Protein AF-A0A9N9Z4P2-F1 (afdb_monomer_lite)

Foldseek 3Di:
DDDDPPDDDVVQLDQQDDPDDDDPLLVLVSCLQNPPVNHLVNSLVSLLVQLLVQLVVQVVCVVPDPPPPRDDSNVVSVVVNLVSLLVCLLRPQLVSCPSSLVSLVVQQVDWHARPPPGDTDDDDPGTPSHLPLVSLVVLVVVLVVVVVPPDDDSSNLSSLLSLLQNVQVCRNNCVVRVPVVPCLLLVLVPPPDDDFLNSLLSVLSNLQNNVQVLVVCQVDPNPSRHPCSLVSNLVVLVVLLVDPDPRCPDPVNVVSSVSSNVSNVVNVVVD

pLDDT: mean 84.62, std 14.24, range [26.59, 98.44]

Secondary structure (DSSP, 8-state):
--------SSGGGPPP---S---HHHHHHHHHHH-TTS-HHHHHHHHHHHHHHHHHHHHHHHHH-TT-----HHHHHHHHHHHHHHHHHHHS-GGG-HHHHHHHHHHHT---B-TTTSSB-EETTEETTTT-HHHHHHHHHHHHHHHTTSS--HHHHHHHHHHHHHHHTT-HHHHTT--TTSHHHHGGGSTT----HHHHHHHHHHHHHSHHHHHHHHHSS-TTS-HHHHHHHHHHHHHHHHS--GGG-SHHHHHHHHHHHHHHHHHHHH-

Organism: NCBI:txid160281

Structure (mmCIF, N/CA/C/O backbone):
data_AF-A0A9N9Z4P2-F1
#
_entry.id   AF-A0A9N9Z4P2-F1
#
loop_
_atom_site.group_PDB
_atom_site.id
_atom_site.type_symbol
_atom_site.label_atom_id
_atom_site.label_alt_id
_atom_site.label_comp_id
_atom_site.label_asym_id
_atom_site.label_entity_id
_atom_site.label_seq_id
_atom_site.pdbx_PDB_ins_code
_atom_site.Cartn_x
_atom_site.Cartn_y
_atom_site.Cartn_z
_atom_site.occupancy
_atom_site.B_iso_or_equiv
_atom_site.auth_seq_id
_atom_site.auth_comp_id
_atom_site.auth_asym_id
_atom_site.auth_atom_id
_atom_site.pdbx_PDB_model_num
ATOM 1 N N . MET A 1 1 ? -37.096 -0.289 11.944 1.00 34.78 1 MET A N 1
ATOM 2 C CA . MET A 1 1 ? -37.085 0.821 10.968 1.00 34.78 1 MET A CA 1
ATOM 3 C C . MET A 1 1 ? -35.675 0.919 10.416 1.00 34.78 1 MET A C 1
ATOM 5 O O . MET A 1 1 ? -34.797 1.379 11.126 1.00 34.78 1 MET A O 1
ATOM 9 N N . ALA A 1 2 ? -35.444 0.377 9.220 1.00 31.28 2 ALA A N 1
ATOM 10 C CA . ALA A 1 2 ? -34.147 0.418 8.554 1.00 31.28 2 ALA A CA 1
ATOM 11 C C . ALA A 1 2 ? -34.077 1.694 7.705 1.00 31.28 2 ALA A C 1
ATOM 13 O O . ALA A 1 2 ? -34.733 1.779 6.668 1.00 31.28 2 ALA A O 1
ATOM 14 N N . HIS A 1 3 ? -33.331 2.697 8.166 1.00 26.59 3 HIS A N 1
ATOM 15 C CA . HIS A 1 3 ? -32.945 3.829 7.330 1.00 26.59 3 HIS A CA 1
ATOM 16 C C . HIS A 1 3 ? -31.793 3.374 6.432 1.00 26.59 3 HIS A C 1
ATOM 18 O O . HIS A 1 3 ? -30.647 3.288 6.861 1.00 26.59 3 HIS A O 1
ATOM 24 N N . ILE A 1 4 ? -32.116 3.027 5.188 1.00 33.19 4 ILE A N 1
ATOM 25 C CA . ILE A 1 4 ? -31.121 2.825 4.135 1.00 33.19 4 ILE A CA 1
ATOM 26 C C . ILE A 1 4 ? -30.597 4.216 3.767 1.00 33.19 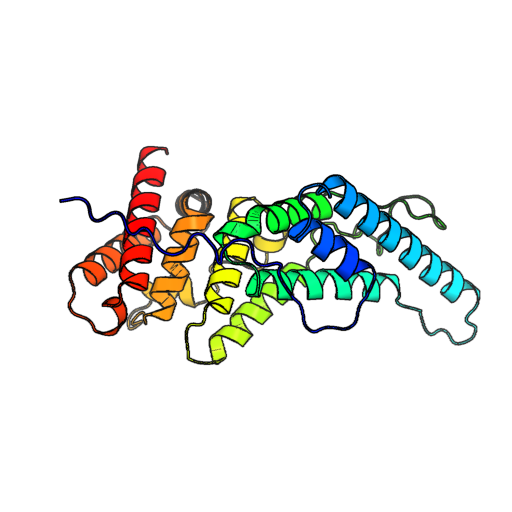4 ILE A C 1
ATOM 28 O O . ILE A 1 4 ? -31.328 5.025 3.196 1.00 33.19 4 ILE A O 1
ATOM 32 N N . ILE A 1 5 ? -29.346 4.502 4.131 1.00 37.44 5 ILE A N 1
ATOM 33 C CA . ILE A 1 5 ? -28.622 5.710 3.723 1.00 37.44 5 ILE A CA 1
ATOM 34 C C . ILE A 1 5 ? -28.289 5.561 2.232 1.00 37.44 5 ILE A C 1
ATOM 36 O O . ILE A 1 5 ? -27.231 5.074 1.840 1.00 37.44 5 ILE A O 1
ATOM 40 N N . ALA A 1 6 ? -29.248 5.923 1.383 1.00 43.03 6 ALA A N 1
ATOM 41 C CA . ALA A 1 6 ? -29.073 6.053 -0.055 1.00 43.03 6 ALA A CA 1
ATOM 42 C C . ALA A 1 6 ? -28.532 7.457 -0.355 1.00 43.03 6 ALA A C 1
ATOM 44 O O . ALA A 1 6 ? -29.294 8.393 -0.574 1.00 43.03 6 ALA A O 1
ATOM 45 N N . GLY A 1 7 ? -27.211 7.623 -0.318 1.00 39.91 7 GLY A N 1
ATOM 46 C CA . GLY A 1 7 ? -26.593 8.898 -0.674 1.00 39.91 7 GLY A CA 1
ATOM 47 C C . GLY A 1 7 ? -25.087 8.899 -0.474 1.00 39.91 7 GLY A C 1
ATOM 48 O O . GLY A 1 7 ? -24.640 9.367 0.561 1.00 39.91 7 GLY A O 1
ATOM 49 N N . ARG A 1 8 ? -24.340 8.319 -1.431 1.00 46.28 8 ARG A N 1
ATOM 50 C CA . ARG A 1 8 ? -22.893 8.534 -1.725 1.00 46.28 8 ARG A CA 1
ATOM 51 C C . ARG A 1 8 ? -22.368 7.533 -2.782 1.00 46.28 8 ARG A C 1
ATOM 53 O O . ARG A 1 8 ? -21.259 7.014 -2.670 1.00 46.28 8 ARG A O 1
ATOM 60 N N . SER A 1 9 ? -23.187 7.180 -3.781 1.00 50.56 9 SER A N 1
ATOM 61 C CA . SER A 1 9 ? -22.760 6.232 -4.829 1.00 50.56 9 SER A CA 1
ATOM 62 C C . SER A 1 9 ? -22.087 6.917 -6.021 1.00 50.56 9 SER A C 1
ATOM 64 O O . SER A 1 9 ? -21.232 6.300 -6.636 1.00 50.56 9 SER A O 1
ATOM 66 N N . GLU A 1 10 ? -22.435 8.167 -6.346 1.00 50.94 10 GLU A N 1
ATOM 67 C CA . GLU A 1 10 ? -21.985 8.798 -7.602 1.00 50.94 10 GLU A CA 1
ATOM 68 C C . GLU A 1 10 ? -20.583 9.431 -7.527 1.00 50.94 10 GLU A C 1
ATOM 70 O O . GLU A 1 10 ? -19.913 9.541 -8.546 1.00 50.94 10 GLU A O 1
ATOM 75 N N . GLU A 1 11 ? -20.073 9.774 -6.338 1.00 55.81 11 GLU A N 1
ATOM 76 C CA . GLU A 1 11 ? -18.710 10.325 -6.199 1.00 55.81 11 GLU A CA 1
ATOM 77 C C . GLU A 1 11 ? -17.600 9.260 -6.233 1.00 55.81 11 GLU A C 1
ATOM 79 O O . GLU A 1 11 ? -16.428 9.602 -6.414 1.00 55.81 11 GLU A O 1
ATOM 84 N N . ARG A 1 12 ? -17.935 7.967 -6.099 1.00 59.47 12 ARG A N 1
ATOM 85 C CA . ARG A 1 12 ? -16.928 6.894 -5.986 1.00 59.47 12 ARG A CA 1
ATOM 86 C C . ARG A 1 12 ? -16.163 6.615 -7.275 1.00 59.47 12 ARG A C 1
ATOM 88 O O . ARG A 1 12 ? -15.044 6.114 -7.189 1.00 59.47 12 ARG A O 1
ATOM 95 N N . ASP A 1 13 ? -16.713 6.991 -8.425 1.00 69.44 13 ASP A N 1
ATOM 96 C CA . ASP A 1 13 ? -16.142 6.661 -9.736 1.00 69.44 13 ASP A CA 1
ATOM 97 C C . ASP A 1 13 ? -15.335 7.808 -10.356 1.00 69.44 13 ASP A C 1
ATOM 99 O O . ASP A 1 13 ? -14.869 7.707 -11.491 1.00 69.44 13 ASP A O 1
ATOM 103 N N . SER A 1 14 ? -15.120 8.900 -9.614 1.00 76.75 14 SER A N 1
ATOM 104 C CA . SER A 1 14 ? -14.276 9.989 -10.104 1.00 76.75 14 SER A CA 1
ATOM 105 C C . SER A 1 14 ? -12.846 9.486 -10.364 1.00 76.75 14 SER A C 1
ATOM 107 O O . SER A 1 14 ? -12.283 8.757 -9.527 1.00 76.75 14 SER A O 1
ATOM 109 N N . PRO A 1 15 ? -12.243 9.855 -11.514 1.00 80.12 15 PRO A N 1
ATOM 110 C CA . PRO A 1 15 ? -10.870 9.492 -11.821 1.00 80.12 15 PRO A CA 1
ATOM 111 C C . PRO A 1 15 ? -9.937 10.145 -10.807 1.00 80.12 15 PRO A C 1
ATOM 113 O O . PRO A 1 15 ? -10.101 11.311 -10.446 1.00 80.12 15 PRO A O 1
ATOM 116 N N . ILE A 1 16 ? -8.936 9.393 -10.364 1.00 80.75 16 ILE A N 1
ATOM 117 C CA . ILE A 1 16 ? -7.913 9.933 -9.472 1.00 80.75 16 ILE A CA 1
ATOM 118 C C . ILE A 1 16 ? -7.040 10.876 -10.300 1.00 80.75 16 ILE A C 1
ATOM 120 O O . ILE A 1 16 ? -6.613 10.524 -11.404 1.00 80.75 16 ILE A O 1
ATOM 124 N N . VAL A 1 17 ? -6.794 12.076 -9.778 1.00 78.06 17 VAL A N 1
ATOM 125 C CA . VAL A 1 17 ? -5.954 13.108 -10.397 1.00 78.06 17 VAL A CA 1
ATOM 126 C C . VAL A 1 17 ? -4.729 13.331 -9.515 1.00 78.06 17 VAL A C 1
ATOM 128 O O . VAL A 1 17 ? -4.799 13.220 -8.297 1.00 78.06 17 VAL A O 1
ATOM 131 N N . MET A 1 18 ? -3.589 13.604 -10.143 1.00 79.69 18 MET A N 1
ATOM 132 C CA . MET A 1 18 ? -2.316 13.883 -9.477 1.00 79.69 18 MET A CA 1
ATOM 133 C C . MET A 1 18 ? -1.700 15.103 -10.159 1.00 79.69 18 MET A C 1
ATOM 135 O O . MET A 1 18 ? -1.548 15.071 -11.380 1.00 79.69 18 MET A O 1
ATOM 139 N N . ASP A 1 19 ? -1.337 16.146 -9.418 1.00 77.00 19 ASP A N 1
ATOM 140 C CA . ASP A 1 19 ? -1.023 17.487 -9.962 1.00 77.00 19 ASP A CA 1
ATOM 141 C C . ASP A 1 19 ? 0.368 17.634 -10.616 1.00 77.00 19 ASP A C 1
ATOM 143 O O . ASP A 1 19 ? 0.835 18.732 -10.906 1.00 77.00 19 ASP A O 1
ATOM 147 N N . GLU A 1 20 ? 1.047 16.523 -10.880 1.00 72.56 20 GLU A N 1
ATOM 148 C CA . GLU A 1 20 ? 2.488 16.495 -11.146 1.00 72.56 20 GLU A CA 1
ATOM 149 C C . GLU A 1 20 ? 2.830 16.244 -12.624 1.00 72.56 20 GLU A C 1
ATOM 151 O O . GLU A 1 20 ? 2.007 15.692 -13.373 1.00 72.56 20 GLU A O 1
ATOM 156 N N . PRO A 1 21 ? 4.024 16.675 -13.088 1.00 75.06 21 PRO A N 1
ATOM 157 C CA . PRO A 1 21 ? 4.362 16.667 -14.500 1.00 75.06 21 PRO A CA 1
ATOM 158 C C . PRO A 1 21 ? 4.335 15.246 -15.061 1.00 75.06 21 PRO A C 1
ATOM 160 O O . PRO A 1 21 ? 4.782 14.282 -14.438 1.00 75.06 21 PRO A O 1
ATOM 163 N N . ALA A 1 22 ? 3.793 15.121 -16.271 1.00 84.88 22 ALA A N 1
ATOM 164 C CA . ALA A 1 22 ? 3.620 13.833 -16.919 1.00 84.88 22 ALA A CA 1
ATOM 165 C C . ALA A 1 22 ? 4.973 13.128 -17.123 1.00 84.88 22 ALA A C 1
ATOM 167 O O . ALA A 1 22 ? 5.876 13.646 -17.781 1.00 84.88 22 ALA A O 1
ATOM 168 N N . CYS A 1 23 ? 5.085 11.915 -16.589 1.00 94.12 23 CYS A N 1
ATOM 169 C CA . CYS A 1 23 ? 6.144 10.961 -16.895 1.00 94.12 23 CYS A CA 1
ATOM 170 C C . CYS A 1 23 ? 5.517 9.630 -17.329 1.00 94.12 23 CYS A C 1
ATOM 172 O O . CYS A 1 23 ? 4.327 9.388 -17.100 1.00 94.12 23 CYS A O 1
ATOM 174 N N . LEU A 1 24 ? 6.306 8.776 -17.983 1.00 96.62 24 LEU A N 1
ATOM 175 C CA . LEU A 1 24 ? 5.807 7.502 -18.504 1.00 96.62 24 LEU A CA 1
ATOM 176 C C . LEU A 1 24 ? 5.315 6.610 -17.363 1.00 96.62 24 LEU A C 1
ATOM 178 O O . LEU A 1 24 ? 4.212 6.086 -17.442 1.00 96.62 24 LEU A O 1
ATOM 182 N N . GLU A 1 25 ? 6.061 6.543 -16.261 1.00 96.88 25 GLU A N 1
ATOM 183 C CA . GLU A 1 25 ? 5.711 5.765 -15.071 1.00 96.88 25 GLU A CA 1
ATOM 184 C C . GLU A 1 25 ? 4.345 6.174 -14.508 1.00 96.88 25 GLU A C 1
ATOM 186 O O . GLU A 1 25 ? 3.509 5.322 -14.205 1.00 96.88 25 GLU A O 1
ATOM 191 N N . ARG A 1 26 ? 4.084 7.487 -14.432 1.00 95.56 26 ARG A N 1
ATOM 192 C CA . ARG A 1 26 ? 2.791 8.024 -13.991 1.00 95.56 26 ARG A CA 1
ATOM 193 C C . ARG A 1 26 ? 1.689 7.602 -14.946 1.00 95.56 26 ARG A C 1
ATOM 195 O O . ARG A 1 26 ? 0.648 7.159 -14.486 1.00 95.56 26 ARG A O 1
ATOM 202 N N . ASN A 1 27 ? 1.903 7.702 -16.255 1.00 96.50 27 ASN A N 1
ATOM 203 C CA . ASN A 1 27 ? 0.885 7.316 -17.231 1.00 96.50 27 ASN A CA 1
ATOM 204 C C . ASN A 1 27 ? 0.518 5.830 -17.110 1.00 96.50 27 ASN A C 1
ATOM 206 O O . ASN A 1 27 ? -0.667 5.508 -17.136 1.00 96.50 27 ASN A O 1
ATOM 210 N N . VAL A 1 28 ? 1.503 4.945 -16.920 1.00 97.69 28 VAL A N 1
ATOM 211 C CA . VAL A 1 28 ? 1.262 3.506 -16.717 1.00 97.69 28 VAL A CA 1
ATOM 212 C C . VAL A 1 28 ? 0.433 3.263 -15.456 1.00 97.69 28 VAL A C 1
ATOM 214 O O . VAL A 1 28 ? -0.620 2.628 -15.515 1.00 97.69 28 VAL A O 1
ATOM 217 N N . ILE A 1 29 ? 0.870 3.804 -14.317 1.00 96.69 29 ILE A N 1
ATOM 218 C CA . ILE A 1 29 ? 0.216 3.551 -13.027 1.00 96.69 29 ILE A CA 1
ATOM 219 C C . ILE A 1 29 ? -1.173 4.209 -12.982 1.00 96.69 29 ILE A C 1
ATOM 221 O O . ILE A 1 29 ? -2.128 3.600 -12.511 1.00 96.69 29 ILE A O 1
ATOM 225 N N . MET A 1 30 ? -1.339 5.410 -13.538 1.00 96.00 30 MET A N 1
ATOM 226 C CA . MET A 1 30 ? -2.645 6.075 -13.599 1.00 96.00 30 MET A CA 1
ATOM 227 C C . MET A 1 30 ? -3.627 5.347 -14.518 1.00 96.00 30 MET A C 1
ATOM 229 O O . MET A 1 30 ? -4.802 5.245 -14.166 1.00 96.00 30 MET A O 1
ATOM 233 N N . ARG A 1 31 ? -3.173 4.798 -15.655 1.00 96.38 31 ARG A N 1
ATOM 234 C CA . ARG A 1 31 ? -4.003 3.911 -16.491 1.00 96.38 31 ARG A CA 1
ATOM 235 C C . ARG A 1 31 ? -4.427 2.679 -15.702 1.00 96.38 31 ARG A C 1
ATOM 237 O O . ARG A 1 31 ? -5.601 2.350 -15.694 1.00 96.38 31 ARG A O 1
ATOM 244 N N . MET A 1 32 ? -3.513 2.056 -14.961 1.00 97.00 32 MET A N 1
ATOM 245 C CA . MET A 1 32 ? -3.835 0.896 -14.122 1.00 97.00 32 MET A CA 1
ATOM 246 C C . MET A 1 32 ? -4.892 1.205 -13.062 1.00 97.00 32 MET A C 1
ATOM 248 O O . MET A 1 32 ? -5.695 0.333 -12.739 1.00 97.00 32 MET A O 1
ATOM 252 N N . ILE A 1 33 ? -4.913 2.414 -12.512 1.00 94.69 33 ILE A N 1
ATOM 253 C CA . ILE A 1 33 ? -5.895 2.794 -11.495 1.00 94.69 33 ILE A CA 1
ATOM 254 C C . ILE A 1 33 ? -7.241 3.198 -12.109 1.00 94.69 33 ILE A C 1
ATOM 256 O O . ILE A 1 33 ? -8.280 2.798 -11.589 1.00 94.69 33 ILE A O 1
ATOM 260 N N . ASN A 1 34 ? -7.233 3.963 -13.202 1.00 94.06 34 ASN A N 1
ATOM 261 C CA . ASN A 1 34 ? -8.439 4.595 -13.746 1.00 94.06 34 ASN A CA 1
ATOM 262 C C . ASN A 1 34 ? -9.093 3.825 -14.909 1.00 94.06 34 ASN A C 1
ATOM 264 O O . ASN A 1 34 ? -10.260 4.063 -15.205 1.00 94.06 34 ASN A O 1
ATOM 268 N N . ASP A 1 35 ? -8.372 2.929 -15.586 1.00 95.38 35 ASP A N 1
ATOM 269 C CA . ASP A 1 35 ? -8.870 2.155 -16.725 1.00 95.38 35 ASP A CA 1
ATOM 270 C C . ASP A 1 35 ? -8.948 0.665 -16.367 1.00 95.38 35 ASP A C 1
ATOM 272 O O . ASP A 1 35 ? -7.943 -0.044 -16.305 1.00 95.38 35 ASP A O 1
ATOM 276 N N . HIS A 1 36 ? -10.168 0.166 -16.157 1.00 92.56 36 HIS A N 1
ATOM 277 C CA . HIS A 1 36 ? -10.406 -1.242 -15.829 1.00 92.56 36 HIS A CA 1
ATOM 278 C C . HIS A 1 36 ? -10.008 -2.217 -16.946 1.00 92.56 36 HIS A C 1
ATOM 280 O O . HIS A 1 36 ? -9.797 -3.396 -16.657 1.00 92.56 36 HIS A O 1
ATOM 286 N N . SER A 1 37 ? -9.891 -1.753 -18.196 1.00 96.56 37 SER A N 1
ATOM 287 C CA . SER A 1 37 ? -9.401 -2.573 -19.309 1.00 96.56 37 SER A CA 1
ATOM 288 C C . SER A 1 37 ? -7.878 -2.729 -19.301 1.00 96.56 37 SER A C 1
ATOM 290 O O . SER A 1 37 ? -7.362 -3.702 -19.852 1.00 96.56 37 SER A O 1
ATOM 292 N N . PHE A 1 38 ? -7.161 -1.819 -18.631 1.00 97.69 38 PHE A N 1
ATOM 293 C CA . PHE A 1 38 ? -5.720 -1.904 -18.443 1.00 97.69 38 PHE A CA 1
ATOM 294 C C . PHE A 1 38 ? -5.404 -2.748 -17.204 1.00 97.69 38 PHE A C 1
ATOM 296 O O . PHE A 1 38 ? -5.641 -2.361 -16.061 1.00 97.69 38 PHE A O 1
ATOM 303 N N . THR A 1 39 ? -4.911 -3.958 -17.428 1.00 97.88 39 THR A N 1
ATOM 304 C CA . THR A 1 39 ? -4.653 -4.956 -16.383 1.00 97.88 39 THR A CA 1
ATOM 305 C C . THR A 1 39 ? -3.384 -4.652 -15.582 1.00 97.88 39 THR A C 1
ATOM 307 O O . THR A 1 39 ? -2.486 -3.943 -16.037 1.00 97.88 39 THR A O 1
ATOM 310 N N . ILE A 1 40 ? -3.281 -5.235 -14.385 1.00 98.06 40 ILE A N 1
ATOM 311 C CA . ILE A 1 40 ? -2.072 -5.138 -13.554 1.00 98.06 40 ILE A CA 1
ATOM 312 C C . ILE A 1 40 ? -0.877 -5.795 -14.262 1.00 98.06 40 ILE A C 1
ATOM 314 O O . ILE A 1 40 ? 0.221 -5.256 -14.215 1.00 98.06 40 ILE A O 1
ATOM 318 N N . ASP A 1 41 ? -1.085 -6.894 -14.992 1.00 98.25 41 ASP A N 1
ATOM 319 C CA . ASP A 1 41 ? -0.061 -7.562 -15.810 1.00 98.25 41 ASP A CA 1
ATOM 320 C C . ASP A 1 41 ? 0.550 -6.617 -16.844 1.00 98.25 41 ASP A C 1
ATOM 322 O O . ASP A 1 41 ? 1.770 -6.549 -16.977 1.00 98.25 41 ASP A O 1
ATOM 326 N N . GLN A 1 42 ? -0.296 -5.857 -17.545 1.00 98.31 42 GLN A N 1
ATOM 327 C CA . GLN A 1 42 ? 0.158 -4.858 -18.511 1.00 98.31 42 GLN A CA 1
ATOM 328 C C . GLN A 1 42 ? 0.937 -3.736 -17.824 1.00 98.31 42 GLN A C 1
ATOM 330 O O . GLN A 1 42 ? 1.990 -3.343 -18.317 1.00 98.31 42 GLN A O 1
ATOM 335 N N . ALA A 1 43 ? 0.473 -3.260 -16.665 1.00 98.12 43 ALA A N 1
ATOM 336 C CA . ALA A 1 43 ? 1.181 -2.240 -15.898 1.00 98.12 43 ALA A CA 1
ATOM 337 C C . ALA A 1 43 ? 2.566 -2.718 -15.431 1.00 98.12 43 ALA A C 1
ATOM 339 O O . ALA A 1 43 ? 3.547 -1.988 -15.558 1.00 98.12 43 ALA A O 1
ATOM 340 N N . ILE A 1 44 ? 2.658 -3.952 -14.925 1.00 97.88 44 ILE A N 1
ATOM 341 C CA . ILE A 1 44 ? 3.923 -4.581 -14.527 1.00 97.88 44 ILE A CA 1
ATOM 342 C C . ILE A 1 44 ? 4.856 -4.701 -15.729 1.00 97.88 44 ILE A C 1
ATOM 344 O O . ILE A 1 44 ? 6.013 -4.301 -15.635 1.00 97.88 44 ILE A O 1
ATOM 348 N N . HIS A 1 45 ? 4.352 -5.192 -16.861 1.00 97.88 45 HIS A N 1
ATOM 349 C CA . HIS A 1 45 ? 5.140 -5.334 -18.080 1.00 97.88 45 HIS A CA 1
ATOM 350 C C . HIS A 1 45 ? 5.691 -3.986 -18.565 1.00 97.88 45 HIS A C 1
ATOM 352 O O . HIS A 1 45 ? 6.901 -3.861 -18.735 1.00 97.88 45 HIS A O 1
ATOM 358 N N . GLU A 1 46 ? 4.846 -2.955 -18.678 1.00 98.44 46 GLU A N 1
ATOM 359 C CA . GLU A 1 46 ? 5.280 -1.619 -19.110 1.00 98.44 46 GLU A CA 1
ATOM 360 C C . GLU A 1 46 ? 6.304 -1.001 -18.130 1.00 98.44 46 GLU A C 1
ATOM 362 O O . GLU A 1 46 ? 7.276 -0.382 -18.560 1.00 98.44 46 GLU A O 1
ATOM 367 N N . ILE A 1 47 ? 6.164 -1.199 -16.812 1.00 97.62 47 ILE A N 1
ATOM 368 C CA . ILE A 1 47 ? 7.159 -0.731 -15.825 1.00 97.62 47 ILE A CA 1
ATOM 369 C C . ILE A 1 47 ? 8.480 -1.507 -15.930 1.00 97.62 47 ILE A C 1
ATOM 371 O O . ILE A 1 47 ? 9.554 -0.908 -15.821 1.00 97.62 47 ILE A O 1
ATOM 375 N N . CYS A 1 48 ? 8.433 -2.817 -16.172 1.00 96.75 48 CYS A N 1
ATOM 376 C CA . CYS A 1 48 ? 9.626 -3.627 -16.412 1.00 96.75 48 CYS A CA 1
ATOM 377 C C . CYS A 1 48 ? 10.349 -3.216 -17.705 1.00 96.75 48 CYS A C 1
ATOM 379 O O . CYS A 1 48 ? 11.577 -3.132 -17.705 1.00 96.75 48 CYS A O 1
ATOM 381 N N . ASP A 1 49 ? 9.621 -2.878 -18.769 1.00 97.50 49 ASP A N 1
ATOM 382 C CA . ASP A 1 49 ? 10.208 -2.368 -20.013 1.00 97.50 49 ASP A CA 1
ATOM 383 C C . ASP A 1 49 ? 10.891 -1.010 -19.796 1.00 97.50 49 ASP A C 1
ATOM 385 O O . ASP A 1 49 ? 12.030 -0.802 -20.224 1.00 97.50 49 ASP A O 1
ATOM 389 N N . LEU A 1 50 ? 10.245 -0.099 -19.056 1.00 97.00 50 LEU A N 1
ATOM 390 C CA . LEU A 1 50 ? 10.847 1.181 -18.662 1.00 97.00 50 LEU A CA 1
ATOM 391 C C . LEU A 1 50 ? 12.093 0.983 -17.788 1.00 97.00 50 LEU A C 1
ATOM 393 O O . LEU A 1 50 ? 13.076 1.709 -17.937 1.00 97.00 50 LEU A O 1
ATOM 397 N N . THR A 1 51 ? 12.085 -0.029 -16.921 1.00 95.69 51 THR A N 1
ATOM 398 C CA . THR A 1 51 ? 13.250 -0.418 -16.118 1.00 95.69 51 THR A CA 1
ATOM 399 C C . THR A 1 51 ? 14.410 -0.880 -17.003 1.00 95.69 51 THR A C 1
ATOM 401 O O . THR A 1 51 ? 15.538 -0.416 -16.826 1.00 95.69 51 THR A O 1
ATOM 404 N N . ALA A 1 52 ? 14.150 -1.771 -17.965 1.00 95.69 52 ALA A N 1
ATOM 405 C CA . ALA A 1 52 ? 15.166 -2.270 -18.890 1.00 95.69 52 ALA A CA 1
ATOM 406 C C . ALA A 1 52 ? 15.750 -1.132 -19.744 1.00 95.69 52 ALA A C 1
ATOM 408 O O . ALA A 1 52 ? 16.967 -1.041 -19.909 1.00 95.69 52 ALA A O 1
ATOM 409 N N . ALA A 1 53 ? 14.899 -0.219 -20.222 1.00 95.94 53 ALA A N 1
ATOM 410 C CA . ALA A 1 53 ? 15.323 0.960 -20.971 1.00 95.94 53 ALA A CA 1
ATOM 411 C C . ALA A 1 53 ? 16.214 1.893 -20.133 1.00 95.94 53 ALA A C 1
ATOM 413 O O . ALA A 1 53 ? 17.266 2.324 -20.603 1.00 95.94 53 ALA A O 1
ATOM 414 N N . ALA A 1 54 ? 15.841 2.157 -18.877 1.00 93.81 54 ALA A N 1
ATOM 415 C CA . ALA A 1 54 ? 16.632 2.986 -17.969 1.00 93.81 54 ALA A CA 1
ATOM 416 C C . ALA A 1 54 ? 17.993 2.350 -17.631 1.00 93.81 54 ALA A C 1
ATOM 418 O O . ALA A 1 54 ? 19.009 3.043 -17.589 1.00 93.81 54 ALA A O 1
ATOM 419 N N . SER A 1 55 ? 18.030 1.025 -17.443 1.00 92.62 55 SER A N 1
ATOM 420 C CA . SER A 1 55 ? 19.275 0.262 -17.283 1.00 92.62 55 SER A CA 1
ATOM 421 C C . SER A 1 55 ? 20.169 0.372 -18.525 1.00 92.62 55 SER A C 1
ATOM 423 O O . SER A 1 55 ? 21.385 0.550 -18.408 1.00 92.62 55 SER A O 1
ATOM 425 N N . ALA A 1 56 ? 19.574 0.334 -19.721 1.00 93.06 56 ALA A N 1
ATOM 426 C CA . ALA A 1 56 ? 20.322 0.475 -20.961 1.00 93.06 56 ALA A CA 1
ATOM 427 C C . ALA A 1 56 ? 20.925 1.865 -21.161 1.00 93.06 56 ALA A C 1
ATOM 429 O O . ALA A 1 56 ? 22.071 1.972 -21.603 1.00 93.06 56 ALA A O 1
ATOM 430 N N . GLU A 1 57 ? 20.191 2.913 -20.796 1.00 92.56 57 GLU A N 1
ATOM 431 C CA . GLU A 1 57 ? 20.694 4.286 -20.818 1.00 92.56 57 GLU A CA 1
ATOM 432 C C . GLU A 1 57 ? 21.905 4.453 -19.885 1.00 92.56 57 GLU A C 1
ATOM 434 O O . GLU A 1 57 ? 22.933 4.992 -20.301 1.00 92.56 57 GLU A O 1
ATOM 439 N N . ASP A 1 58 ? 21.830 3.919 -18.660 1.00 90.00 58 ASP A N 1
ATOM 440 C CA . ASP A 1 58 ? 22.933 3.983 -17.693 1.00 90.00 58 ASP A CA 1
ATOM 441 C C . ASP A 1 58 ? 24.183 3.245 -18.196 1.00 90.00 58 ASP A C 1
ATOM 443 O O . ASP A 1 58 ? 25.310 3.722 -18.013 1.00 90.00 58 ASP A O 1
ATOM 447 N N . PHE A 1 59 ? 24.010 2.109 -18.881 1.00 89.06 59 PHE A N 1
ATOM 448 C CA . PHE A 1 59 ? 25.118 1.396 -19.518 1.00 89.06 59 PHE A CA 1
ATOM 449 C C . PHE A 1 59 ? 25.767 2.227 -20.631 1.00 89.06 59 PHE A C 1
ATOM 451 O O . PHE A 1 59 ? 26.984 2.420 -20.615 1.00 89.06 59 PHE A O 1
ATOM 458 N N . GLN A 1 60 ? 24.974 2.767 -21.562 1.00 88.81 60 GLN A N 1
ATOM 459 C CA . GLN A 1 60 ? 25.484 3.584 -22.669 1.00 88.81 60 GLN A CA 1
ATOM 460 C C . GLN A 1 60 ? 26.234 4.818 -22.162 1.00 88.81 60 GLN A C 1
ATOM 462 O O . GLN A 1 60 ? 27.357 5.080 -22.596 1.00 88.81 60 GLN A O 1
ATOM 467 N N . ALA A 1 61 ? 25.663 5.532 -21.193 1.00 86.75 61 ALA A N 1
ATOM 468 C 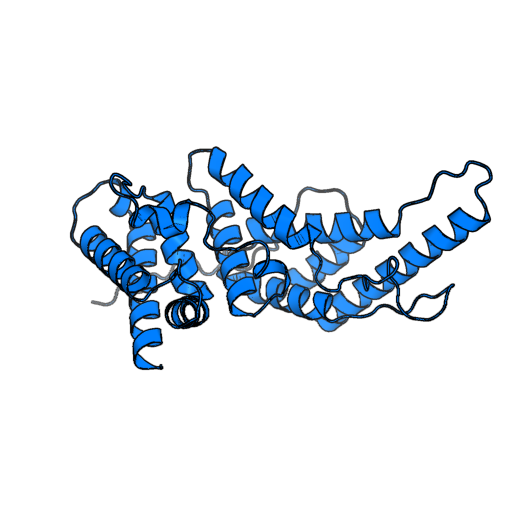CA . ALA A 1 61 ? 26.292 6.695 -20.581 1.00 86.75 61 ALA A CA 1
ATOM 469 C C . ALA A 1 61 ? 27.615 6.353 -19.876 1.00 86.75 61 ALA A C 1
ATOM 471 O O . ALA A 1 61 ? 28.583 7.109 -19.965 1.00 86.75 61 ALA A O 1
ATOM 472 N N . SER A 1 62 ? 27.691 5.191 -19.222 1.00 85.38 62 SER A N 1
ATOM 473 C CA . SER A 1 62 ? 28.927 4.717 -18.585 1.00 85.38 62 SER A CA 1
ATOM 474 C C . SER A 1 62 ? 30.036 4.423 -19.602 1.00 85.38 62 SER A C 1
ATOM 476 O O . SER A 1 62 ? 31.211 4.577 -19.283 1.00 85.38 62 SER A O 1
ATOM 478 N N . THR A 1 63 ? 29.683 4.018 -20.828 1.00 85.81 63 THR A N 1
ATOM 479 C CA . THR A 1 63 ? 30.661 3.769 -21.903 1.00 85.81 63 THR A CA 1
ATOM 480 C C . THR A 1 63 ? 31.120 5.033 -22.633 1.00 85.81 63 THR A C 1
ATOM 482 O O . THR A 1 63 ? 32.205 5.027 -23.209 1.00 85.81 63 THR A O 1
ATOM 485 N N . SER A 1 64 ? 30.324 6.109 -22.621 1.00 82.56 64 SER A N 1
ATOM 486 C CA . SER A 1 64 ? 30.593 7.341 -23.377 1.00 82.56 64 SER A CA 1
ATOM 487 C C . SER A 1 64 ? 31.160 8.496 -22.543 1.00 82.56 64 SER A C 1
ATOM 489 O O . SER A 1 64 ? 31.734 9.429 -23.102 1.00 82.56 64 SER A O 1
ATOM 491 N N . SER A 1 65 ? 31.004 8.468 -21.218 1.00 71.38 65 SER A N 1
ATOM 492 C CA . SER A 1 65 ? 31.369 9.584 -20.343 1.00 71.38 65 SER A CA 1
ATOM 493 C C . SER A 1 65 ? 32.836 9.538 -19.886 1.00 71.38 65 SER A C 1
ATOM 495 O O . SER A 1 65 ? 33.166 8.867 -18.908 1.00 71.38 65 SER A O 1
ATOM 497 N N . GLU A 1 66 ? 33.696 10.368 -20.489 1.00 67.44 66 GLU A N 1
ATOM 498 C CA . GLU A 1 66 ? 35.054 10.667 -19.982 1.00 67.44 66 GLU A CA 1
ATOM 499 C C . GLU A 1 66 ? 35.047 11.358 -18.602 1.00 67.44 66 GLU A C 1
ATOM 501 O O . GLU A 1 66 ? 36.043 11.336 -17.882 1.00 67.44 66 GLU A O 1
ATOM 506 N N . THR A 1 67 ? 33.923 11.963 -18.198 1.00 63.50 67 THR A N 1
ATOM 507 C CA . THR A 1 67 ? 33.821 12.804 -16.992 1.00 63.50 67 THR A CA 1
ATOM 508 C C . THR A 1 67 ? 33.426 12.049 -15.719 1.00 63.50 67 THR A C 1
ATOM 510 O O . THR A 1 67 ? 33.290 12.667 -14.665 1.00 63.50 67 THR A O 1
ATOM 513 N N . GLY A 1 68 ? 33.256 10.723 -15.773 1.00 56.97 68 GLY A N 1
ATOM 514 C CA . GLY A 1 68 ? 32.989 9.889 -14.591 1.00 56.97 68 GLY A CA 1
ATOM 515 C C . GLY A 1 68 ? 31.681 10.182 -13.835 1.00 56.97 68 GLY A C 1
ATOM 516 O O . GLY A 1 68 ? 31.472 9.627 -12.756 1.00 56.97 68 GLY A O 1
ATOM 517 N N . VAL A 1 69 ? 30.785 11.026 -14.361 1.00 57.59 69 VAL A N 1
ATOM 518 C CA . VAL A 1 69 ? 29.476 11.266 -13.739 1.00 57.59 69 VAL A CA 1
ATOM 519 C C . VAL A 1 69 ? 28.542 10.137 -14.155 1.00 57.59 69 VAL A C 1
ATOM 521 O O . VAL A 1 69 ? 27.998 10.139 -15.255 1.00 57.59 69 VAL A O 1
ATOM 524 N N . ALA A 1 70 ? 28.365 9.159 -13.267 1.00 60.91 70 ALA A N 1
ATOM 525 C CA . ALA A 1 70 ? 27.411 8.079 -13.472 1.00 60.91 70 ALA A CA 1
ATOM 526 C C . ALA A 1 70 ? 26.010 8.666 -13.710 1.00 60.91 70 ALA A C 1
ATOM 528 O O . ALA A 1 70 ? 25.422 9.297 -12.822 1.00 60.91 70 ALA A O 1
ATOM 529 N N . HIS A 1 71 ? 25.481 8.467 -14.918 1.00 64.81 71 HIS A N 1
ATOM 530 C CA . HIS A 1 71 ? 24.060 8.649 -15.163 1.00 64.81 71 HIS A CA 1
ATOM 531 C C . HIS A 1 71 ? 23.298 7.639 -14.294 1.00 64.81 71 HIS A C 1
ATOM 533 O O . HIS A 1 71 ? 23.748 6.518 -14.069 1.00 64.81 71 HIS A O 1
ATOM 539 N N . ARG A 1 72 ? 22.214 8.124 -13.682 1.00 86.00 72 ARG A N 1
ATOM 540 C CA . ARG A 1 72 ? 21.407 7.412 -12.680 1.00 86.00 72 ARG A CA 1
ATOM 541 C C . ARG A 1 72 ? 19.959 7.308 -13.150 1.00 86.00 72 ARG A C 1
ATOM 543 O O . ARG A 1 72 ? 19.039 7.575 -12.374 1.00 86.00 72 ARG A O 1
ATOM 550 N N . SER A 1 73 ? 19.749 7.018 -14.428 1.00 90.88 73 SER A N 1
ATOM 551 C CA . SER A 1 73 ? 18.428 6.860 -15.032 1.00 90.88 73 SER A CA 1
ATOM 552 C C . SER A 1 73 ? 17.650 5.733 -14.373 1.00 90.88 73 SER A C 1
ATOM 554 O O . SER A 1 73 ? 16.480 5.935 -14.050 1.00 90.88 73 SER A O 1
ATOM 556 N N . LEU A 1 74 ? 18.291 4.611 -14.042 1.00 89.94 74 LEU A N 1
ATOM 557 C CA . LEU A 1 74 ? 17.652 3.500 -13.343 1.00 89.94 74 LEU A CA 1
ATOM 558 C C . LEU A 1 74 ? 17.177 3.903 -11.935 1.00 89.94 74 LEU A C 1
ATOM 560 O O . LEU A 1 74 ? 16.027 3.664 -11.559 1.00 89.94 74 LEU A O 1
ATOM 564 N N . HIS A 1 75 ? 18.020 4.600 -11.166 1.00 88.62 75 HIS A N 1
ATOM 565 C CA . HIS A 1 75 ? 17.621 5.125 -9.854 1.00 88.62 75 HIS A CA 1
ATOM 566 C C . HIS A 1 75 ? 16.541 6.207 -9.960 1.00 88.62 75 HIS A C 1
ATOM 568 O O . HIS A 1 75 ? 15.642 6.254 -9.122 1.00 88.62 75 HIS A O 1
ATOM 574 N N . ARG A 1 76 ? 16.603 7.071 -10.981 1.00 90.56 76 ARG A N 1
ATOM 575 C CA . ARG A 1 76 ? 15.582 8.094 -11.244 1.00 90.56 76 ARG A CA 1
ATOM 576 C C . ARG A 1 76 ? 14.235 7.449 -11.566 1.00 90.56 76 ARG A C 1
ATOM 578 O O . ARG A 1 76 ? 13.228 7.885 -11.018 1.00 90.56 76 ARG A O 1
ATOM 585 N N . HIS A 1 77 ? 14.227 6.419 -12.409 1.00 92.88 77 HIS A N 1
ATOM 586 C CA . HIS A 1 77 ? 13.043 5.626 -12.731 1.00 92.88 77 HIS A CA 1
ATOM 587 C C . HIS A 1 77 ? 12.432 5.017 -11.462 1.00 92.88 77 HIS A C 1
ATOM 589 O O . HIS A 1 77 ? 11.266 5.271 -11.159 1.00 92.88 77 HIS A O 1
ATOM 595 N N . SER A 1 78 ? 13.235 4.322 -10.644 1.00 91.12 78 SER A N 1
ATOM 596 C CA . SER A 1 78 ? 12.745 3.753 -9.378 1.00 91.12 78 SER A CA 1
ATOM 597 C C . SER A 1 78 ? 12.202 4.822 -8.432 1.00 91.12 78 SER A C 1
ATOM 599 O O . SER A 1 78 ? 11.115 4.667 -7.879 1.00 91.12 78 SER A O 1
ATOM 601 N N . GLY A 1 79 ? 12.924 5.938 -8.283 1.00 90.69 79 GLY A N 1
ATOM 602 C CA . GLY A 1 79 ? 12.500 7.059 -7.449 1.00 90.69 79 GLY A CA 1
ATOM 603 C C . GLY A 1 79 ? 11.148 7.629 -7.877 1.00 90.69 79 GLY A C 1
ATOM 604 O O . GLY A 1 79 ? 10.308 7.893 -7.021 1.00 90.69 79 GLY A O 1
ATOM 605 N N . ARG A 1 80 ? 10.898 7.746 -9.189 1.00 93.25 80 ARG A N 1
ATOM 606 C CA . ARG A 1 80 ? 9.603 8.186 -9.732 1.00 93.25 80 ARG A CA 1
ATOM 607 C C . ARG A 1 80 ? 8.486 7.208 -9.409 1.00 93.25 80 ARG A C 1
ATOM 609 O O . ARG A 1 80 ? 7.460 7.643 -8.903 1.00 93.25 80 ARG A O 1
ATOM 616 N N . VAL A 1 81 ? 8.684 5.911 -9.653 1.00 94.56 81 VAL A N 1
ATOM 617 C CA . VAL A 1 81 ? 7.680 4.884 -9.325 1.00 94.56 81 VAL A CA 1
ATOM 618 C C . VAL A 1 81 ? 7.346 4.925 -7.835 1.00 94.56 81 VAL A C 1
ATOM 620 O O . VAL A 1 81 ? 6.179 5.019 -7.478 1.00 94.56 81 VAL A O 1
ATOM 623 N N . GLN A 1 82 ? 8.354 4.933 -6.958 1.00 92.69 82 GLN A N 1
ATOM 624 C CA . GLN A 1 82 ? 8.138 4.982 -5.508 1.00 92.69 82 GLN A CA 1
ATOM 625 C C . GLN A 1 82 ? 7.364 6.227 -5.077 1.00 92.69 82 GLN A C 1
ATOM 627 O O . GLN A 1 82 ? 6.435 6.126 -4.279 1.00 92.69 82 GLN A O 1
ATOM 632 N N . TRP A 1 83 ? 7.740 7.387 -5.612 1.00 92.12 83 TRP A N 1
ATOM 633 C CA . TRP A 1 83 ? 7.075 8.648 -5.318 1.00 92.12 83 TRP A CA 1
ATOM 634 C C . TRP A 1 83 ? 5.620 8.649 -5.824 1.00 92.12 83 TRP A C 1
ATOM 636 O O . TRP A 1 83 ? 4.722 9.045 -5.085 1.00 92.12 83 TRP A O 1
ATOM 646 N N . ILE A 1 84 ? 5.348 8.120 -7.024 1.00 95.00 84 ILE A N 1
ATOM 647 C CA . ILE A 1 84 ? 3.980 7.969 -7.554 1.00 95.00 84 ILE A CA 1
ATOM 648 C C . ILE A 1 84 ? 3.141 7.079 -6.632 1.00 95.00 84 ILE A C 1
ATOM 650 O O . ILE A 1 84 ? 2.030 7.448 -6.260 1.00 95.00 84 ILE A O 1
ATOM 654 N N . LEU A 1 85 ? 3.673 5.920 -6.240 1.00 95.19 85 LEU A N 1
ATOM 655 C CA . LEU A 1 85 ? 2.974 4.974 -5.371 1.00 95.19 85 LEU A CA 1
ATOM 656 C C . LEU A 1 85 ? 2.672 5.575 -3.989 1.00 95.19 85 LEU A C 1
ATOM 658 O O . LEU A 1 85 ? 1.600 5.327 -3.451 1.00 95.19 85 LEU A O 1
ATOM 662 N N . GLN A 1 86 ? 3.571 6.397 -3.436 1.00 93.69 86 GLN A N 1
ATOM 663 C CA . GLN A 1 86 ? 3.340 7.127 -2.180 1.00 93.69 86 GLN A CA 1
ATOM 664 C C . GLN A 1 86 ? 2.202 8.143 -2.301 1.00 93.69 86 GLN A C 1
ATOM 666 O O . GLN A 1 86 ? 1.316 8.172 -1.451 1.00 93.69 86 GLN A O 1
ATOM 671 N N . ASN A 1 87 ? 2.190 8.936 -3.375 1.00 94.00 87 ASN A N 1
ATOM 672 C CA . ASN A 1 87 ? 1.113 9.898 -3.621 1.00 94.00 87 ASN A CA 1
ATOM 673 C C . ASN A 1 87 ? -0.232 9.196 -3.833 1.00 94.00 87 ASN A C 1
ATOM 675 O O . ASN A 1 87 ? -1.265 9.659 -3.361 1.00 94.00 87 ASN A O 1
ATOM 679 N N . LEU A 1 88 ? -0.233 8.041 -4.496 1.00 95.44 88 LEU A N 1
ATOM 680 C CA . LEU A 1 88 ? -1.443 7.241 -4.648 1.00 95.44 88 LEU A CA 1
ATOM 681 C C . LEU A 1 88 ? -1.889 6.602 -3.331 1.00 95.44 88 LEU A C 1
ATOM 683 O O . LEU A 1 88 ? -3.087 6.538 -3.085 1.00 95.44 88 LEU A O 1
ATOM 687 N N . ALA A 1 89 ? -0.968 6.189 -2.460 1.00 95.06 89 ALA A N 1
ATOM 688 C CA . ALA A 1 89 ? -1.317 5.641 -1.150 1.00 95.06 89 ALA A CA 1
ATOM 689 C C . ALA A 1 89 ? -2.077 6.644 -0.266 1.00 95.06 89 ALA A C 1
ATOM 691 O O . ALA A 1 89 ? -2.946 6.235 0.497 1.00 95.06 89 ALA A O 1
ATOM 692 N N . VAL A 1 90 ? -1.789 7.946 -0.385 1.00 94.44 90 VAL A N 1
ATOM 693 C CA . VAL A 1 90 ? -2.523 9.000 0.340 1.00 94.44 90 VAL A CA 1
ATOM 694 C C . VAL A 1 90 ? -3.797 9.444 -0.386 1.00 94.44 90 VAL A C 1
ATOM 696 O O . VAL A 1 90 ? -4.796 9.762 0.258 1.00 94.44 90 VAL A O 1
ATOM 699 N N . ALA A 1 91 ? -3.786 9.458 -1.723 1.00 93.94 91 ALA A N 1
ATOM 700 C CA . ALA A 1 91 ? -4.880 10.002 -2.527 1.00 93.94 91 ALA A CA 1
ATOM 701 C C . ALA A 1 91 ? -6.001 8.994 -2.822 1.00 93.94 91 ALA A C 1
ATOM 703 O O . ALA A 1 91 ? -7.156 9.388 -2.969 1.00 93.94 91 ALA A O 1
ATOM 704 N N . VAL A 1 92 ? -5.681 7.702 -2.952 1.00 94.56 92 VAL A N 1
ATOM 705 C CA . VAL A 1 92 ? -6.669 6.659 -3.257 1.00 94.56 92 VAL A CA 1
ATOM 706 C C . VAL A 1 92 ? -7.404 6.281 -1.968 1.00 94.56 92 VAL A C 1
ATOM 708 O O . VAL A 1 92 ? -6.741 5.818 -1.035 1.00 94.56 92 VAL A O 1
ATOM 711 N N . PRO A 1 93 ? -8.748 6.398 -1.923 1.00 94.31 93 PRO A N 1
ATOM 712 C CA . PRO A 1 93 ? -9.542 5.929 -0.794 1.00 94.31 93 PRO A CA 1
ATOM 713 C C . PRO A 1 93 ? -9.227 4.477 -0.444 1.00 94.31 93 PRO A C 1
ATOM 715 O O . PRO A 1 93 ? -9.076 3.641 -1.338 1.00 94.31 93 PRO A O 1
ATOM 718 N N . HIS A 1 94 ? -9.148 4.166 0.847 1.00 93.69 94 HIS A N 1
ATOM 719 C CA . HIS A 1 94 ? -8.726 2.851 1.337 1.00 93.69 94 HIS A CA 1
ATOM 720 C C . HIS A 1 94 ? -9.481 1.652 0.720 1.00 93.69 94 HIS A C 1
ATOM 722 O O . HIS A 1 94 ? -8.899 0.585 0.543 1.00 93.69 94 HIS A O 1
ATOM 728 N N . ASP A 1 95 ? -10.753 1.815 0.336 1.00 91.00 95 ASP A N 1
ATOM 729 C CA . ASP A 1 95 ? -11.599 0.778 -0.274 1.00 91.00 95 ASP A CA 1
ATOM 730 C C . ASP A 1 95 ? -11.302 0.542 -1.768 1.00 91.00 95 ASP A C 1
ATOM 732 O O . ASP A 1 95 ? -11.765 -0.439 -2.350 1.00 91.00 95 ASP A O 1
ATOM 736 N N . ARG A 1 96 ? -10.488 1.407 -2.384 1.00 92.19 96 ARG A N 1
ATOM 737 C CA . ARG A 1 96 ? -10.063 1.351 -3.793 1.00 92.19 96 ARG A CA 1
ATOM 738 C C . ARG A 1 96 ? -8.575 1.022 -3.965 1.00 92.19 96 ARG A C 1
ATOM 740 O O . ARG A 1 96 ? -8.074 1.006 -5.089 1.00 92.19 96 ARG A O 1
ATOM 747 N N . GLN A 1 97 ? -7.857 0.731 -2.880 1.00 95.56 97 GLN A N 1
ATOM 748 C CA . GLN A 1 97 ? -6.409 0.493 -2.910 1.00 95.56 97 GLN A CA 1
ATOM 749 C C . GLN A 1 97 ? -6.003 -0.917 -3.363 1.00 95.56 97 GLN A C 1
ATOM 751 O O . GLN A 1 97 ? -4.827 -1.141 -3.641 1.00 95.56 97 GLN A O 1
ATOM 756 N N . SER A 1 98 ? -6.938 -1.861 -3.506 1.00 96.25 98 SER A N 1
ATOM 757 C CA . SER A 1 98 ? -6.635 -3.272 -3.813 1.00 96.25 98 SER A CA 1
ATOM 758 C C . SER A 1 98 ? -5.743 -3.465 -5.048 1.00 96.25 98 SER A C 1
ATOM 760 O O . SER A 1 98 ? -4.786 -4.236 -5.003 1.00 96.25 98 SER A O 1
ATOM 762 N N . ARG A 1 99 ? -5.984 -2.708 -6.128 1.00 96.44 99 ARG A N 1
ATOM 763 C CA . ARG A 1 99 ? -5.152 -2.751 -7.346 1.00 96.44 99 ARG A CA 1
ATOM 764 C C . ARG A 1 99 ? -3.731 -2.238 -7.107 1.00 96.44 99 ARG A C 1
ATOM 766 O O . ARG A 1 99 ? -2.789 -2.772 -7.683 1.00 96.44 99 ARG A O 1
ATOM 773 N N . LEU A 1 100 ? -3.573 -1.220 -6.259 1.00 96.69 100 LEU A N 1
ATOM 774 C CA . LEU A 1 100 ? -2.269 -0.662 -5.893 1.00 96.69 100 LEU A CA 1
ATOM 775 C C . LEU A 1 100 ? -1.465 -1.661 -5.047 1.00 96.69 100 LEU A C 1
ATOM 777 O O . LEU A 1 100 ? -0.280 -1.868 -5.302 1.00 96.69 100 LEU A O 1
ATOM 781 N N . ILE A 1 101 ? -2.132 -2.314 -4.090 1.00 96.75 101 ILE A N 1
ATOM 782 C CA . ILE A 1 101 ? -1.562 -3.379 -3.254 1.00 96.75 101 ILE A CA 1
ATOM 783 C C . ILE A 1 101 ? -1.094 -4.547 -4.126 1.00 96.75 101 ILE A C 1
ATOM 785 O O . ILE A 1 101 ? 0.072 -4.934 -4.060 1.00 96.75 101 ILE A O 1
ATOM 789 N N . GLU A 1 102 ? -1.967 -5.077 -4.988 1.00 97.31 102 GLU A N 1
ATOM 790 C CA . GLU A 1 102 ? -1.619 -6.191 -5.874 1.00 97.31 102 GLU A CA 1
ATOM 791 C C . GLU A 1 102 ? -0.458 -5.828 -6.809 1.00 97.31 102 GLU A C 1
ATOM 793 O O . GLU A 1 102 ? 0.482 -6.614 -6.955 1.00 97.31 102 GLU A O 1
ATOM 798 N N . PHE A 1 103 ? -0.475 -4.628 -7.396 1.00 97.31 103 PHE A N 1
ATOM 799 C CA . PHE A 1 103 ? 0.617 -4.147 -8.239 1.00 97.31 103 PHE A CA 1
ATOM 800 C C . PHE A 1 103 ? 1.962 -4.173 -7.505 1.00 97.31 103 PHE A C 1
ATOM 802 O O . PHE A 1 103 ? 2.929 -4.710 -8.036 1.00 97.31 103 PHE A O 1
ATOM 809 N N . ILE A 1 104 ? 2.037 -3.673 -6.270 1.00 95.50 104 ILE A N 1
ATOM 810 C CA . ILE A 1 104 ? 3.289 -3.657 -5.495 1.00 95.50 104 ILE A CA 1
ATOM 811 C C . ILE A 1 104 ? 3.775 -5.068 -5.178 1.00 95.50 104 ILE A C 1
ATOM 813 O O . ILE A 1 104 ? 4.952 -5.366 -5.381 1.00 95.50 104 ILE A O 1
ATOM 817 N N . LEU A 1 105 ? 2.877 -5.951 -4.740 1.00 95.00 105 LEU A N 1
ATOM 818 C CA . LEU A 1 105 ? 3.217 -7.340 -4.414 1.00 95.00 105 LEU A CA 1
ATOM 819 C C . LEU A 1 105 ? 3.729 -8.113 -5.635 1.00 95.00 105 LEU A C 1
ATOM 821 O O . LEU A 1 105 ? 4.557 -9.016 -5.505 1.00 95.00 105 LEU A O 1
ATOM 825 N N . ARG A 1 106 ? 3.223 -7.787 -6.828 1.00 96.06 106 ARG A N 1
ATOM 826 C CA . ARG A 1 106 ? 3.667 -8.391 -8.088 1.00 96.06 106 ARG A CA 1
ATOM 827 C C . ARG A 1 106 ? 4.948 -7.757 -8.608 1.00 96.06 106 ARG A C 1
ATOM 829 O O . ARG A 1 106 ? 5.819 -8.483 -9.084 1.00 96.06 106 ARG A O 1
ATOM 836 N N . LEU A 1 107 ? 5.094 -6.441 -8.476 1.00 95.06 107 LEU A N 1
ATOM 837 C CA . LEU A 1 107 ? 6.310 -5.723 -8.849 1.00 95.06 107 LEU A CA 1
ATOM 838 C C . LEU A 1 107 ? 7.498 -6.208 -8.016 1.00 95.06 107 LEU A C 1
ATOM 840 O O . LEU A 1 107 ? 8.546 -6.498 -8.579 1.00 95.06 107 LEU A O 1
ATOM 844 N N . GLU A 1 108 ? 7.309 -6.409 -6.709 1.00 93.00 108 GLU A N 1
ATOM 845 C CA . GLU A 1 108 ? 8.344 -6.929 -5.805 1.00 93.00 108 GLU A CA 1
ATOM 846 C C . GLU A 1 108 ? 8.902 -8.295 -6.244 1.00 93.00 108 GLU A C 1
ATOM 848 O O . GLU A 1 108 ? 10.081 -8.597 -6.046 1.00 93.00 108 GLU A O 1
ATOM 853 N N . LYS A 1 109 ? 8.051 -9.125 -6.851 1.00 93.12 109 LYS A N 1
ATOM 854 C CA . LYS A 1 109 ? 8.392 -10.472 -7.334 1.00 93.12 109 LYS A CA 1
ATOM 855 C C . LYS A 1 109 ? 8.884 -10.483 -8.781 1.00 93.12 109 LYS A C 1
ATOM 857 O O . LYS A 1 109 ? 9.267 -11.539 -9.284 1.00 93.12 109 LYS A O 1
ATOM 862 N N . SER A 1 110 ? 8.828 -9.346 -9.467 1.00 93.94 110 SER A N 1
ATOM 863 C CA . SER A 1 110 ? 9.199 -9.246 -10.873 1.00 93.94 110 SER A CA 1
ATOM 864 C C . SER A 1 110 ? 10.713 -9.153 -11.023 1.00 93.94 110 SER A C 1
ATOM 866 O O . SER A 1 110 ? 11.405 -8.555 -10.205 1.00 93.94 110 SER A O 1
ATOM 868 N N . THR A 1 111 ? 11.228 -9.746 -12.097 1.00 94.69 111 THR A N 1
ATOM 869 C CA . THR A 1 111 ? 12.640 -9.642 -12.477 1.00 94.69 111 THR A CA 1
ATOM 870 C C . THR A 1 111 ? 12.718 -9.025 -13.863 1.00 94.69 111 THR A C 1
ATOM 872 O O . THR A 1 111 ? 11.872 -9.299 -14.714 1.00 94.69 111 THR A O 1
ATOM 875 N N . VAL A 1 112 ? 13.713 -8.169 -14.085 1.00 95.19 112 VAL A N 1
ATOM 876 C CA . VAL A 1 112 ? 13.901 -7.478 -15.365 1.00 95.19 112 VAL A CA 1
ATOM 877 C C . VAL A 1 112 ? 15.208 -7.962 -15.981 1.00 95.19 112 VAL A C 1
ATOM 879 O O . VAL A 1 112 ? 16.245 -7.789 -15.345 1.00 95.19 112 VAL A O 1
ATOM 882 N N . PRO A 1 113 ? 15.204 -8.585 -17.171 1.00 95.31 113 PRO A N 1
ATOM 883 C CA . PRO A 1 113 ? 16.440 -8.966 -17.847 1.00 95.31 113 PRO A CA 1
ATOM 884 C C . PRO A 1 113 ? 17.311 -7.740 -18.153 1.00 95.31 113 PRO A C 1
ATOM 886 O O . PRO A 1 113 ? 16.798 -6.737 -18.646 1.00 95.31 113 PRO A O 1
ATOM 889 N N . ASP A 1 114 ? 18.617 -7.810 -17.883 1.00 93.44 114 ASP A N 1
ATOM 890 C CA . ASP A 1 114 ? 19.549 -6.730 -18.239 1.00 93.44 114 ASP A CA 1
ATOM 891 C C . ASP A 1 114 ? 19.905 -6.823 -19.735 1.00 93.44 114 ASP A C 1
ATOM 893 O O . ASP A 1 114 ? 20.537 -7.805 -20.151 1.00 93.44 114 ASP A O 1
ATOM 897 N N . PRO A 1 115 ? 19.532 -5.825 -20.559 1.00 93.06 115 PRO A N 1
ATOM 898 C CA . PRO A 1 115 ? 19.727 -5.893 -22.004 1.00 93.06 115 PRO A CA 1
ATOM 899 C C . PRO A 1 115 ? 21.193 -5.777 -22.449 1.00 93.06 115 PRO A C 1
ATOM 901 O O . PRO A 1 115 ? 21.494 -6.133 -23.587 1.00 93.06 115 PRO A O 1
ATOM 904 N N . ASN A 1 116 ? 22.111 -5.294 -21.601 1.00 92.06 116 ASN A N 1
ATOM 905 C CA . ASN A 1 116 ? 23.511 -5.056 -21.983 1.00 92.06 116 ASN A CA 1
ATOM 906 C C . ASN A 1 116 ? 24.499 -5.984 -21.284 1.00 92.06 116 ASN A C 1
ATOM 908 O O . ASN A 1 116 ? 25.507 -6.367 -21.876 1.00 92.06 116 ASN A O 1
ATOM 912 N N . ARG A 1 117 ? 24.248 -6.325 -20.019 1.00 86.56 117 ARG A N 1
ATOM 913 C CA . ARG A 1 117 ? 25.173 -7.128 -19.202 1.00 86.56 117 ARG A CA 1
ATOM 914 C C . ARG A 1 117 ? 24.825 -8.614 -19.210 1.00 86.56 117 ARG A C 1
ATOM 916 O O . ARG A 1 117 ? 25.657 -9.433 -18.822 1.00 86.56 117 ARG A O 1
ATOM 923 N N . GLY A 1 118 ? 23.619 -8.959 -19.667 1.00 86.88 118 GLY A N 1
ATOM 924 C CA . GLY A 1 118 ? 23.029 -10.271 -19.439 1.00 86.88 118 GLY A CA 1
ATOM 925 C C . GLY A 1 118 ? 22.666 -10.477 -17.963 1.00 86.88 118 GLY A C 1
ATOM 926 O O . GLY A 1 118 ? 23.144 -9.778 -17.073 1.00 86.88 118 GLY A O 1
ATOM 927 N N . GLY A 1 119 ? 21.799 -11.451 -17.687 1.00 90.94 119 GLY A N 1
ATOM 928 C CA . GLY A 1 119 ? 21.281 -11.677 -16.335 1.00 90.94 119 GLY A CA 1
ATOM 929 C C . GLY A 1 119 ? 20.094 -10.770 -16.001 1.00 90.94 119 GLY A C 1
ATOM 930 O O . GLY A 1 119 ? 19.257 -10.511 -16.863 1.00 90.94 119 GLY A O 1
ATOM 931 N N . ILE A 1 120 ? 19.994 -10.341 -14.740 1.00 92.62 120 ILE A N 1
ATOM 932 C CA . ILE A 1 120 ? 18.869 -9.562 -14.198 1.00 92.62 120 ILE A CA 1
ATOM 933 C C . ILE A 1 120 ? 19.386 -8.183 -13.776 1.00 92.62 120 ILE A C 1
ATOM 935 O O . ILE A 1 120 ? 20.450 -8.090 -13.164 1.00 92.62 120 ILE A O 1
ATOM 939 N N . VAL A 1 121 ? 18.627 -7.127 -14.078 1.00 91.06 121 VAL A N 1
ATOM 940 C CA . VAL A 1 121 ? 18.899 -5.755 -13.634 1.00 91.06 121 VAL A CA 1
ATOM 941 C C . VAL A 1 121 ? 19.001 -5.731 -12.107 1.00 91.06 121 VAL A C 1
ATOM 943 O O . VAL A 1 121 ? 18.118 -6.220 -11.400 1.00 91.06 121 VAL A O 1
ATOM 946 N N . GLY A 1 122 ? 20.078 -5.147 -11.591 1.00 85.50 122 GLY A N 1
ATOM 947 C CA . GLY A 1 122 ? 20.354 -5.074 -10.160 1.00 85.50 122 GLY A CA 1
ATOM 948 C C . GLY A 1 122 ? 21.643 -4.319 -9.854 1.00 85.50 122 GLY A C 1
ATOM 949 O O . GLY A 1 122 ? 22.420 -4.008 -10.759 1.00 85.50 122 GLY A O 1
ATOM 950 N N . ASP A 1 123 ? 21.867 -4.035 -8.573 1.00 76.12 123 ASP A N 1
ATOM 951 C CA . ASP A 1 123 ? 23.126 -3.482 -8.068 1.00 76.12 123 ASP A CA 1
ATOM 952 C C . ASP A 1 123 ? 23.798 -4.510 -7.148 1.00 76.12 123 ASP A C 1
ATOM 954 O O . ASP A 1 123 ? 23.389 -4.754 -6.011 1.00 76.12 123 ASP A O 1
ATOM 958 N N . GLY A 1 124 ? 24.808 -5.200 -7.682 1.00 79.50 124 GLY A N 1
ATOM 959 C CA . GLY A 1 124 ? 25.517 -6.259 -6.972 1.00 79.50 124 GLY A CA 1
ATOM 960 C C . GLY A 1 124 ? 24.626 -7.462 -6.646 1.00 79.50 124 GLY A C 1
ATOM 961 O O . GLY A 1 124 ? 24.367 -8.297 -7.509 1.00 79.50 124 GLY A O 1
ATOM 962 N N . LYS A 1 125 ? 24.228 -7.595 -5.375 1.00 75.44 125 LYS A N 1
ATOM 963 C CA . LYS A 1 125 ? 23.384 -8.704 -4.886 1.00 75.44 125 LYS A CA 1
ATOM 964 C C . LYS A 1 125 ? 21.897 -8.358 -4.849 1.00 75.44 125 LYS A C 1
ATOM 966 O O . LYS A 1 125 ? 21.084 -9.259 -4.656 1.00 75.44 125 LYS A O 1
ATOM 971 N N . ASP A 1 126 ? 21.558 -7.086 -5.022 1.00 80.62 126 ASP A N 1
ATOM 972 C CA . ASP A 1 126 ? 20.186 -6.617 -4.927 1.00 80.62 126 ASP A CA 1
ATOM 973 C C . ASP A 1 126 ? 19.534 -6.670 -6.309 1.00 80.62 126 ASP A C 1
ATOM 975 O O . ASP A 1 126 ? 19.946 -5.973 -7.240 1.00 80.62 126 ASP A O 1
ATOM 979 N N . ILE A 1 127 ? 18.515 -7.522 -6.442 1.00 86.06 127 ILE A N 1
ATOM 980 C CA . ILE A 1 127 ? 17.693 -7.606 -7.649 1.00 86.06 127 ILE A CA 1
ATOM 981 C C . ILE A 1 127 ? 16.781 -6.385 -7.693 1.00 86.06 127 ILE A C 1
ATOM 983 O O . ILE A 1 127 ? 16.112 -6.044 -6.715 1.00 86.06 127 ILE A O 1
ATOM 987 N N . PHE A 1 128 ? 16.746 -5.721 -8.842 1.00 83.25 128 PHE A N 1
ATOM 988 C CA . PHE A 1 128 ? 15.935 -4.533 -9.024 1.00 83.25 128 PHE A CA 1
ATOM 989 C C . PHE A 1 128 ? 14.440 -4.873 -8.894 1.00 83.25 128 PHE A C 1
ATOM 991 O O . PHE A 1 128 ? 13.976 -5.853 -9.466 1.00 83.25 128 PHE A O 1
ATOM 998 N N . TRP A 1 129 ? 13.716 -4.066 -8.110 1.00 90.25 129 TRP A N 1
ATOM 999 C CA . TRP A 1 129 ? 12.361 -4.296 -7.570 1.00 90.25 129 TRP A CA 1
ATOM 1000 C C . TRP A 1 129 ? 12.214 -5.301 -6.422 1.00 90.25 129 TRP A C 1
ATOM 1002 O O . TRP A 1 129 ? 11.239 -5.199 -5.681 1.00 90.25 129 TRP A O 1
ATOM 1012 N N . THR A 1 130 ? 13.167 -6.195 -6.159 1.00 85.06 130 THR A N 1
ATOM 1013 C CA . THR A 1 130 ? 13.050 -7.103 -5.007 1.00 85.06 130 THR A CA 1
ATOM 1014 C C . THR A 1 130 ? 13.262 -6.361 -3.684 1.00 85.06 130 THR A C 1
ATOM 1016 O O . THR A 1 130 ? 14.194 -5.572 -3.526 1.00 85.06 130 THR A O 1
ATOM 1019 N N . SER A 1 131 ? 12.367 -6.603 -2.719 1.00 66.88 131 SER A N 1
ATOM 1020 C CA . SER A 1 131 ? 12.372 -6.055 -1.351 1.00 66.88 131 SER A CA 1
ATOM 1021 C C . SER A 1 131 ? 12.279 -4.530 -1.205 1.00 66.88 131 SER A C 1
ATOM 1023 O O . SER A 1 131 ? 12.325 -4.065 -0.067 1.00 66.88 131 SER A O 1
ATOM 1025 N N . VAL A 1 132 ? 12.187 -3.770 -2.311 1.00 70.12 132 VAL A N 1
ATOM 1026 C CA . VAL A 1 132 ? 12.285 -2.294 -2.449 1.00 70.12 132 VAL A CA 1
ATOM 1027 C C . VAL A 1 132 ? 12.485 -1.551 -1.112 1.00 70.12 132 VAL A C 1
ATOM 1029 O O . VAL A 1 132 ? 11.577 -0.861 -0.637 1.00 70.12 132 VAL A O 1
ATOM 1032 N N . PRO A 1 133 ? 13.663 -1.651 -0.457 1.00 61.44 133 PRO A N 1
ATOM 1033 C CA . PRO A 1 133 ? 13.756 -1.279 0.957 1.00 61.44 133 PRO A CA 1
ATOM 1034 C C . PRO A 1 133 ? 13.621 0.225 1.192 1.00 61.44 133 PRO A C 1
ATOM 1036 O O . PRO A 1 133 ? 13.387 0.669 2.314 1.00 61.44 133 PRO A O 1
ATOM 1039 N N . SER A 1 134 ? 13.847 1.041 0.159 1.00 76.25 134 SER A N 1
ATOM 1040 C CA . SER A 1 134 ? 13.596 2.480 0.210 1.00 76.25 134 SER A CA 1
ATOM 1041 C C . SER A 1 134 ? 12.107 2.813 0.166 1.00 76.25 134 SER A C 1
ATOM 1043 O O . SER A 1 134 ? 11.709 3.786 0.795 1.00 76.25 134 SER A O 1
ATOM 1045 N N . PHE A 1 135 ? 11.272 1.996 -0.483 1.00 83.75 135 PHE A N 1
ATOM 1046 C CA . PHE A 1 135 ? 9.839 2.258 -0.585 1.00 83.75 135 PHE A CA 1
ATOM 1047 C C . PHE A 1 135 ? 9.149 2.180 0.777 1.00 83.75 135 PHE A C 1
ATOM 1049 O O . PHE A 1 135 ? 8.501 3.143 1.177 1.00 83.75 135 PHE A O 1
ATOM 1056 N N . SER A 1 136 ? 9.355 1.099 1.537 1.00 81.50 136 SER A N 1
ATOM 1057 C CA . SER A 1 136 ? 8.756 0.966 2.872 1.00 81.50 136 SER A CA 1
ATOM 1058 C C . SER A 1 136 ? 9.266 2.025 3.849 1.00 81.50 136 SER A C 1
ATOM 1060 O O . SER A 1 136 ? 8.470 2.632 4.562 1.00 81.50 136 SER A O 1
ATOM 1062 N N . ARG A 1 137 ? 10.573 2.324 3.834 1.00 82.31 137 ARG A N 1
ATOM 1063 C CA . ARG A 1 137 ? 11.151 3.421 4.632 1.00 82.31 137 ARG A CA 1
ATOM 1064 C C . ARG A 1 137 ? 10.530 4.775 4.299 1.00 82.31 137 ARG A C 1
ATOM 1066 O O . ARG A 1 137 ? 10.233 5.541 5.209 1.00 82.31 137 ARG A O 1
ATOM 1073 N N . ASN A 1 138 ? 10.319 5.065 3.017 1.00 86.81 138 ASN A N 1
ATOM 1074 C CA . ASN A 1 138 ? 9.699 6.315 2.594 1.00 86.81 138 ASN A CA 1
ATOM 1075 C C . ASN A 1 138 ? 8.215 6.385 2.982 1.00 86.81 138 ASN A C 1
ATOM 1077 O O . ASN A 1 138 ? 7.766 7.453 3.378 1.00 86.81 138 ASN A O 1
ATOM 1081 N N . LEU A 1 139 ? 7.469 5.274 2.937 1.00 87.00 139 LEU A N 1
ATOM 1082 C CA . LEU A 1 139 ? 6.077 5.244 3.405 1.00 87.00 139 LEU A CA 1
ATOM 1083 C C . LEU A 1 139 ? 5.967 5.510 4.909 1.00 87.00 139 LEU A C 1
ATOM 1085 O O . LEU A 1 139 ? 5.094 6.260 5.334 1.00 87.00 139 LEU A O 1
ATOM 1089 N N . VAL A 1 140 ? 6.864 4.940 5.717 1.00 82.00 140 VAL A N 1
ATOM 1090 C CA . VAL A 1 140 ? 6.886 5.228 7.158 1.00 82.00 140 VAL A CA 1
ATOM 1091 C C . VAL A 1 140 ? 7.319 6.661 7.435 1.00 82.00 140 VAL A C 1
ATOM 1093 O O . VAL A 1 140 ? 6.717 7.315 8.283 1.00 82.00 140 VAL A O 1
ATOM 1096 N N . ARG A 1 141 ? 8.289 7.195 6.684 1.00 85.38 141 ARG A N 1
ATOM 1097 C CA . ARG A 1 141 ? 8.637 8.618 6.775 1.00 85.38 141 ARG A CA 1
ATOM 1098 C C . ARG A 1 141 ? 7.433 9.504 6.452 1.00 85.38 141 ARG A C 1
ATOM 1100 O O . ARG A 1 141 ? 7.138 10.398 7.230 1.00 85.38 141 ARG A O 1
ATOM 1107 N N . LEU A 1 142 ? 6.709 9.205 5.374 1.00 85.56 142 LEU A N 1
ATOM 1108 C CA . LEU A 1 142 ? 5.496 9.926 4.985 1.00 85.56 142 LEU A CA 1
ATOM 1109 C C . LEU A 1 142 ? 4.412 9.843 6.067 1.00 85.56 142 LEU A C 1
ATOM 1111 O O . LEU A 1 142 ? 3.770 10.840 6.371 1.00 85.56 142 LEU A O 1
ATOM 1115 N N . MET A 1 143 ? 4.239 8.678 6.697 1.00 84.19 143 MET A N 1
ATOM 1116 C CA . MET A 1 143 ? 3.310 8.529 7.816 1.00 84.19 143 MET A CA 1
ATOM 1117 C C . MET A 1 143 ? 3.702 9.410 9.006 1.00 84.19 143 MET A C 1
ATOM 1119 O O . MET A 1 143 ? 2.825 10.022 9.604 1.00 84.19 143 MET A O 1
ATOM 1123 N N . VAL A 1 144 ? 4.993 9.505 9.346 1.00 82.06 144 VAL A N 1
ATOM 1124 C CA . VAL A 1 144 ? 5.493 10.415 10.395 1.00 82.06 144 VAL A CA 1
ATOM 1125 C C . VAL A 1 144 ? 5.289 11.883 10.006 1.00 82.06 144 VAL A C 1
ATOM 1127 O O . VAL A 1 144 ? 4.805 12.656 10.820 1.00 82.06 144 VAL A O 1
ATOM 1130 N N . GLU A 1 145 ? 5.591 12.255 8.763 1.00 83.81 145 GLU A N 1
ATOM 1131 C CA . GLU A 1 145 ? 5.429 13.627 8.262 1.00 83.81 145 GLU A CA 1
ATOM 1132 C C . GLU A 1 145 ? 3.963 14.082 8.301 1.00 83.81 145 GLU A C 1
ATOM 1134 O O . GLU A 1 145 ? 3.668 15.179 8.767 1.00 83.81 145 GLU A O 1
ATOM 1139 N N . LEU A 1 146 ? 3.027 13.236 7.858 1.00 80.56 146 LEU A N 1
ATOM 1140 C CA . LEU A 1 146 ? 1.599 13.558 7.916 1.00 80.56 146 LEU A CA 1
ATOM 1141 C C . LEU A 1 146 ? 1.120 13.698 9.362 1.00 80.56 146 LEU A C 1
ATOM 1143 O O . LEU A 1 146 ? 0.328 14.583 9.671 1.00 80.56 146 LEU A O 1
ATOM 1147 N N . ASN A 1 147 ? 1.640 12.851 10.243 1.00 74.75 147 ASN A N 1
ATOM 1148 C CA . ASN A 1 147 ? 1.317 12.808 11.659 1.00 74.75 147 ASN A CA 1
ATOM 1149 C C . ASN A 1 147 ? 1.700 14.089 12.431 1.00 74.75 147 ASN A C 1
ATOM 1151 O O . ASN A 1 147 ? 1.107 14.358 13.476 1.00 74.75 147 ASN A O 1
ATOM 1155 N N . ASP A 1 148 ? 2.642 14.896 11.954 1.00 76.19 148 ASP A N 1
ATOM 1156 C CA . ASP A 1 148 ? 3.044 16.130 12.643 1.00 76.19 148 ASP A CA 1
ATOM 1157 C C . ASP A 1 148 ? 2.059 17.299 12.420 1.00 76.19 148 ASP A C 1
ATOM 1159 O O . ASP A 1 148 ? 2.103 18.293 13.145 1.00 76.19 148 ASP A O 1
ATOM 1163 N N . ASN A 1 149 ? 1.108 17.173 11.483 1.00 69.81 149 ASN A N 1
ATOM 1164 C CA . ASN A 1 149 ? 0.204 18.263 11.078 1.00 69.81 149 ASN A CA 1
ATOM 1165 C C . ASN A 1 149 ? -1.032 18.465 11.983 1.00 69.81 149 ASN A C 1
ATOM 1167 O O . ASN A 1 149 ? -1.852 19.342 11.719 1.00 69.81 149 ASN A O 1
ATOM 1171 N N . GLY A 1 150 ? -1.166 17.694 13.067 1.00 65.75 150 GLY A N 1
ATOM 1172 C CA . GLY A 1 150 ? -2.137 17.922 14.150 1.00 65.75 150 GLY A CA 1
ATOM 1173 C C . GLY A 1 150 ? -3.589 17.510 13.871 1.00 65.75 150 GLY A C 1
ATOM 1174 O O . GLY A 1 150 ? -4.226 16.952 14.763 1.00 65.75 150 GLY A O 1
ATOM 1175 N N . GLU A 1 151 ? -4.111 17.713 12.660 1.00 72.75 151 GLU A N 1
ATOM 1176 C CA . GLU A 1 151 ? -5.440 17.223 12.269 1.00 72.75 151 GLU A CA 1
ATOM 1177 C C . GLU A 1 151 ? -5.359 15.836 11.618 1.00 72.75 151 GLU A C 1
ATOM 1179 O O . GLU A 1 151 ? -4.450 15.539 10.840 1.00 72.75 151 GLU A O 1
ATOM 1184 N N . PHE A 1 152 ? -6.308 14.965 11.976 1.00 73.94 152 PHE A N 1
ATOM 1185 C CA . PHE A 1 152 ? -6.443 13.644 11.369 1.00 73.94 152 PHE A CA 1
ATOM 1186 C C . PHE A 1 152 ? -7.186 13.784 10.042 1.00 73.94 152 PHE A C 1
ATOM 1188 O O . PHE A 1 152 ? -8.410 13.929 10.031 1.00 73.94 152 PHE A O 1
ATOM 1195 N N . ASP A 1 153 ? -6.436 13.813 8.944 1.00 86.19 153 ASP A N 1
ATOM 1196 C CA . ASP A 1 153 ? -6.977 13.995 7.600 1.00 86.19 153 ASP A CA 1
ATOM 1197 C C . ASP A 1 153 ? -7.237 12.645 6.886 1.00 86.19 153 ASP A C 1
ATOM 1199 O O . ASP A 1 153 ? -6.708 11.599 7.279 1.00 86.19 153 ASP A O 1
ATOM 1203 N N . PRO A 1 154 ? -8.045 12.631 5.808 1.00 90.31 154 PRO A N 1
ATOM 1204 C CA . PRO A 1 154 ? -8.276 11.418 5.020 1.00 90.31 154 PRO A CA 1
ATOM 1205 C C . PRO A 1 154 ? -7.003 10.817 4.402 1.00 90.31 154 PRO A C 1
ATOM 1207 O O . PRO A 1 154 ? -6.961 9.619 4.125 1.00 90.31 154 PRO A O 1
ATOM 1210 N N . ALA A 1 155 ? -5.958 11.620 4.179 1.00 91.00 155 ALA A N 1
ATOM 1211 C CA . ALA A 1 155 ? -4.699 11.151 3.607 1.00 91.00 155 ALA A CA 1
ATOM 1212 C C . ALA A 1 155 ? -3.939 10.242 4.587 1.00 91.00 155 ALA A C 1
ATOM 1214 O O . ALA A 1 155 ? -3.391 9.215 4.174 1.00 91.00 155 ALA A O 1
ATOM 1215 N N . GLN A 1 156 ? -3.958 10.566 5.882 1.00 89.50 156 GLN A N 1
ATOM 1216 C CA . GLN A 1 156 ? -3.427 9.719 6.948 1.00 89.50 156 GLN A CA 1
ATOM 1217 C C . GLN A 1 156 ? -4.175 8.388 7.023 1.00 89.50 156 GLN A C 1
ATOM 1219 O O . GLN A 1 156 ? -3.533 7.341 7.102 1.00 89.50 156 GLN A O 1
ATOM 1224 N N . GLU A 1 157 ? -5.508 8.401 6.943 1.00 90.94 157 GLU A N 1
ATOM 1225 C CA . GLU A 1 157 ? -6.316 7.174 6.959 1.00 90.94 157 GLU A CA 1
ATOM 1226 C C . GLU A 1 157 ? -6.032 6.273 5.765 1.00 90.94 157 GLU A C 1
ATOM 1228 O O . GLU A 1 157 ? -5.831 5.066 5.925 1.00 90.94 157 GLU A O 1
ATOM 1233 N N . ASN A 1 158 ? -5.972 6.863 4.572 1.00 94.62 158 ASN A N 1
ATOM 1234 C CA . ASN A 1 158 ? -5.663 6.141 3.347 1.00 94.62 158 ASN A CA 1
ATOM 1235 C C . ASN A 1 158 ? -4.272 5.510 3.422 1.00 94.62 158 ASN A C 1
ATOM 1237 O O . ASN A 1 158 ? -4.125 4.327 3.116 1.00 94.62 158 ASN A O 1
ATOM 1241 N N . LEU A 1 159 ? -3.263 6.250 3.890 1.00 92.88 159 LEU A N 1
ATOM 1242 C CA . LEU A 1 159 ? -1.912 5.714 4.044 1.00 92.88 159 LEU A CA 1
ATOM 1243 C C . LEU A 1 159 ? -1.838 4.624 5.122 1.00 92.88 159 LEU A C 1
ATOM 1245 O O . LEU A 1 159 ? -1.138 3.625 4.945 1.00 92.88 159 LEU A O 1
ATOM 1249 N N . ALA A 1 160 ? -2.559 4.788 6.230 1.00 91.31 160 ALA A N 1
ATOM 1250 C CA . ALA A 1 160 ? -2.640 3.795 7.294 1.00 91.31 160 ALA A CA 1
ATOM 1251 C C . ALA A 1 160 ? -3.258 2.486 6.808 1.00 91.31 160 ALA A C 1
ATOM 1253 O O . ALA A 1 160 ? -2.689 1.415 7.018 1.00 91.31 160 ALA A O 1
ATOM 1254 N N . ALA A 1 161 ? -4.386 2.578 6.104 1.00 94.25 161 ALA A N 1
ATOM 1255 C CA . ALA A 1 161 ? -5.057 1.426 5.526 1.00 94.25 161 ALA A CA 1
ATOM 1256 C C . ALA A 1 161 ? -4.185 0.753 4.466 1.00 94.25 161 ALA A C 1
ATOM 1258 O O . ALA A 1 161 ? -4.129 -0.473 4.402 1.00 94.25 161 ALA A O 1
ATOM 1259 N N . PHE A 1 162 ? -3.466 1.539 3.669 1.00 94.88 162 PHE A N 1
ATOM 1260 C CA . PHE A 1 162 ? -2.542 1.032 2.667 1.00 94.88 162 PHE A CA 1
ATOM 1261 C C . PHE A 1 162 ? -1.408 0.210 3.290 1.00 94.88 162 PHE A C 1
ATOM 1263 O O . PHE A 1 162 ? -1.130 -0.907 2.851 1.00 94.88 162 PHE A O 1
ATOM 1270 N N . LEU A 1 163 ? -0.773 0.729 4.345 1.00 92.12 163 LEU A N 1
ATOM 1271 C CA . LEU A 1 163 ? 0.279 0.011 5.066 1.00 92.12 163 LEU A CA 1
ATOM 1272 C C . LEU A 1 163 ? -0.244 -1.250 5.754 1.00 92.12 163 LEU A C 1
ATOM 1274 O O . LEU A 1 163 ? 0.418 -2.287 5.680 1.00 92.12 163 LEU A O 1
ATOM 1278 N N . ALA A 1 164 ? -1.427 -1.181 6.365 1.00 91.88 164 ALA A N 1
ATOM 1279 C CA . ALA A 1 164 ? -2.077 -2.335 6.973 1.00 91.88 164 ALA A CA 1
ATOM 1280 C C . ALA A 1 164 ? -2.351 -3.437 5.935 1.00 91.88 164 ALA A C 1
ATOM 1282 O O . ALA A 1 164 ? -1.985 -4.590 6.151 1.00 91.88 164 ALA A O 1
ATOM 1283 N N . GLN A 1 165 ? -2.885 -3.079 4.764 1.00 95.25 165 GLN A N 1
ATOM 1284 C CA . GLN A 1 165 ? -3.132 -4.028 3.674 1.00 95.25 165 GLN A CA 1
ATOM 1285 C C . GLN A 1 165 ? -1.837 -4.642 3.116 1.00 95.25 165 GLN A C 1
ATOM 1287 O O . GLN A 1 165 ? -1.795 -5.846 2.865 1.00 95.25 165 GLN A O 1
ATOM 1292 N N . LEU A 1 166 ? -0.760 -3.859 2.947 1.00 93.19 166 LEU A N 1
ATOM 1293 C CA . LEU A 1 166 ? 0.547 -4.398 2.537 1.00 93.19 166 LEU A CA 1
ATOM 1294 C C . LEU A 1 166 ? 1.109 -5.374 3.577 1.00 93.19 166 LEU A C 1
ATOM 1296 O O . LEU A 1 166 ? 1.663 -6.416 3.217 1.00 93.19 166 LEU A O 1
ATOM 1300 N N . PHE A 1 167 ? 0.967 -5.039 4.860 1.00 90.88 167 PHE A N 1
ATOM 1301 C CA . PHE A 1 167 ? 1.413 -5.880 5.962 1.00 90.88 167 PHE A CA 1
ATOM 1302 C C . PHE A 1 167 ? 0.665 -7.217 5.973 1.00 90.88 167 PHE A C 1
ATOM 1304 O O . PHE A 1 167 ? 1.317 -8.268 5.934 1.00 90.88 167 PHE A O 1
ATOM 1311 N N . GLU A 1 168 ? -0.670 -7.174 5.939 1.00 93.25 168 GLU A N 1
ATOM 1312 C CA . GLU A 1 168 ? -1.559 -8.340 5.861 1.00 93.25 168 GLU A CA 1
ATOM 1313 C C . GLU A 1 168 ? -1.211 -9.230 4.663 1.00 93.25 168 GLU A C 1
ATOM 1315 O O . GLU A 1 168 ? -1.056 -10.442 4.802 1.00 93.25 168 GLU A O 1
ATOM 1320 N N . ALA A 1 169 ? -0.968 -8.625 3.498 1.00 94.06 169 ALA A N 1
ATOM 1321 C CA . ALA A 1 169 ? -0.622 -9.346 2.277 1.00 94.06 169 ALA A CA 1
ATOM 1322 C C . ALA A 1 169 ? 0.816 -9.905 2.242 1.00 94.06 169 ALA A C 1
ATOM 1324 O O . ALA A 1 169 ? 1.196 -10.572 1.277 1.00 94.06 169 ALA A O 1
ATOM 1325 N N . GLY A 1 170 ? 1.624 -9.660 3.278 1.00 90.31 170 GLY A N 1
ATOM 1326 C CA . GLY A 1 170 ? 2.969 -10.222 3.398 1.00 90.31 170 GLY A CA 1
ATOM 1327 C C . GLY A 1 170 ? 4.029 -9.524 2.549 1.00 90.31 170 GLY A C 1
ATOM 1328 O O . GLY A 1 170 ? 4.991 -10.171 2.140 1.00 90.31 170 GLY A O 1
ATOM 1329 N N . TYR A 1 171 ? 3.880 -8.223 2.284 1.00 90.94 171 TYR A N 1
ATOM 1330 C CA . TYR A 1 171 ? 4.924 -7.430 1.633 1.00 90.94 171 TYR A CA 1
ATOM 1331 C C . TYR A 1 171 ? 6.220 -7.450 2.464 1.00 90.94 171 TYR A C 1
ATOM 1333 O O . TYR A 1 171 ? 6.215 -7.062 3.637 1.00 90.94 171 TYR A O 1
ATOM 1341 N N . SER A 1 172 ? 7.351 -7.867 1.879 1.00 85.75 172 SER A N 1
ATOM 1342 C CA . SER A 1 172 ? 8.583 -8.093 2.664 1.00 85.75 172 SER A CA 1
ATOM 1343 C C . SER A 1 172 ? 9.189 -6.796 3.209 1.00 85.75 172 SER A C 1
ATOM 1345 O O . SER A 1 172 ? 9.853 -6.783 4.248 1.00 85.75 172 SER A O 1
ATOM 1347 N N . GLY A 1 173 ? 8.907 -5.668 2.549 1.00 80.38 173 GLY A N 1
ATOM 1348 C CA . GLY A 1 173 ? 9.324 -4.351 3.018 1.00 80.38 173 GLY A CA 1
ATOM 1349 C C . GLY A 1 173 ? 8.646 -3.920 4.324 1.00 80.38 173 GLY A C 1
ATOM 1350 O O . GLY A 1 173 ? 9.196 -3.054 5.007 1.00 80.38 173 GLY A O 1
ATOM 1351 N N . CYS A 1 174 ? 7.503 -4.515 4.689 1.00 76.31 174 CYS A N 1
ATOM 1352 C CA . CYS A 1 174 ? 6.785 -4.214 5.928 1.00 76.31 174 CYS A CA 1
ATOM 1353 C C . CYS A 1 174 ? 7.495 -4.778 7.164 1.00 76.31 174 CYS A C 1
ATOM 1355 O O . CYS A 1 174 ? 7.639 -4.060 8.145 1.00 76.31 174 CYS A O 1
ATOM 1357 N N . GLU A 1 175 ? 8.007 -6.010 7.117 1.00 70.56 175 GLU A N 1
ATOM 1358 C CA . GLU A 1 175 ? 8.582 -6.694 8.294 1.00 70.56 175 GLU A CA 1
ATOM 1359 C C . GLU A 1 175 ? 9.780 -5.957 8.907 1.00 70.56 175 GLU A C 1
ATOM 1361 O O . GLU A 1 175 ? 10.039 -6.053 10.102 1.00 70.56 175 GLU A O 1
ATOM 1366 N N . ARG A 1 176 ? 10.522 -5.202 8.089 1.00 62.91 176 ARG A N 1
ATOM 1367 C CA . ARG A 1 176 ? 11.708 -4.452 8.529 1.00 62.91 176 ARG A CA 1
ATOM 1368 C C . ARG A 1 176 ? 11.408 -3.047 9.040 1.00 62.91 176 ARG A C 1
ATOM 1370 O O . ARG A 1 176 ? 12.289 -2.434 9.633 1.00 62.91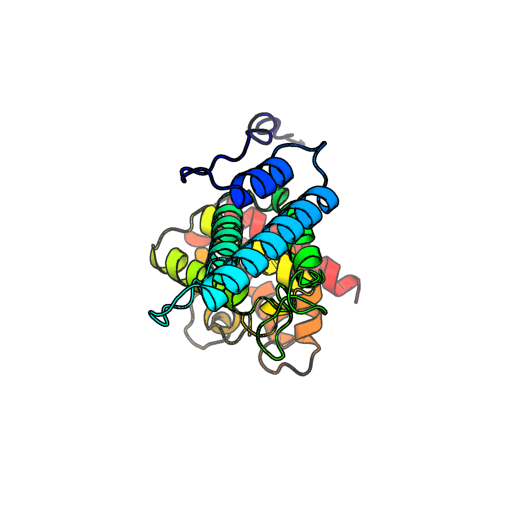 176 ARG A O 1
ATOM 1377 N N . VAL A 1 177 ? 10.240 -2.499 8.712 1.00 59.56 177 VAL A N 1
ATOM 1378 C CA . VAL A 1 177 ? 9.962 -1.059 8.855 1.00 59.56 177 VAL A CA 1
ATOM 1379 C C . VAL A 1 177 ? 8.732 -0.800 9.719 1.00 59.56 177 VAL A C 1
ATOM 1381 O O . VAL A 1 177 ? 8.710 0.169 10.469 1.00 59.56 177 VAL A O 1
ATOM 1384 N N . LEU A 1 178 ? 7.751 -1.696 9.674 1.00 61.97 178 LEU A N 1
ATOM 1385 C CA . LEU A 1 178 ? 6.587 -1.716 10.557 1.00 61.97 178 LEU A CA 1
ATOM 1386 C C . LEU A 1 178 ? 6.859 -2.620 11.759 1.00 61.97 178 LEU A C 1
ATOM 1388 O O . LEU A 1 178 ? 5.995 -3.377 12.191 1.00 61.97 178 LEU A O 1
ATOM 1392 N N . ASP A 1 179 ? 8.084 -2.562 12.281 1.00 59.03 179 ASP A N 1
ATOM 1393 C CA . ASP A 1 179 ? 8.330 -3.089 13.610 1.00 59.03 179 ASP A CA 1
ATOM 1394 C C . ASP A 1 179 ? 7.463 -2.266 14.570 1.00 59.03 179 ASP A C 1
ATOM 1396 O O . ASP A 1 179 ? 7.584 -1.041 14.667 1.00 59.03 179 ASP A O 1
ATOM 1400 N N . TRP A 1 180 ? 6.541 -2.947 15.247 1.00 56.53 180 TRP A N 1
ATOM 1401 C CA . TRP A 1 180 ? 5.582 -2.396 16.208 1.00 56.53 180 TRP A CA 1
ATOM 1402 C C . TRP A 1 180 ? 6.243 -1.671 17.394 1.00 56.53 180 TRP A C 1
ATOM 1404 O O . TRP A 1 180 ? 5.560 -1.184 18.293 1.00 56.53 180 TRP A O 1
ATOM 1414 N N . THR A 1 181 ? 7.576 -1.588 17.398 1.00 47.41 181 THR A N 1
ATOM 1415 C CA . THR A 1 181 ? 8.384 -0.658 18.188 1.00 47.41 181 THR A CA 1
ATOM 1416 C C . THR A 1 181 ? 8.117 0.813 17.877 1.00 47.41 181 THR A C 1
ATOM 1418 O O . THR A 1 181 ? 8.494 1.661 18.690 1.00 47.41 181 THR A O 1
ATOM 1421 N N . TYR A 1 182 ? 7.445 1.154 16.768 1.00 54.34 182 TYR A N 1
ATOM 1422 C CA . TYR A 1 182 ? 6.919 2.508 16.589 1.00 54.34 182 TYR A CA 1
ATOM 1423 C C . TYR A 1 182 ? 5.955 2.835 17.734 1.00 54.34 182 TYR A C 1
ATOM 1425 O O . TYR A 1 182 ? 4.888 2.242 17.871 1.00 54.34 182 TYR A O 1
ATOM 1433 N N . ALA A 1 183 ? 6.372 3.788 18.570 1.00 50.28 183 ALA A N 1
ATOM 1434 C CA . ALA A 1 183 ? 5.875 3.994 19.926 1.00 50.28 183 ALA A CA 1
ATOM 1435 C C . ALA A 1 183 ? 4.344 4.039 20.062 1.00 50.28 183 ALA A C 1
ATOM 1437 O O . ALA A 1 183 ? 3.835 3.624 21.092 1.00 50.28 183 ALA A O 1
ATOM 1438 N N . TYR A 1 184 ? 3.600 4.481 19.048 1.00 56.88 184 TYR A N 1
ATOM 1439 C CA . TYR A 1 184 ? 2.169 4.768 19.153 1.00 56.88 184 TYR A CA 1
ATOM 1440 C C . TYR A 1 184 ? 1.254 3.550 19.346 1.00 56.88 184 TYR A C 1
ATOM 1442 O O . TYR A 1 184 ? 0.277 3.657 20.080 1.00 56.88 184 TYR A O 1
ATOM 1450 N N . THR A 1 185 ? 1.537 2.391 18.742 1.00 58.44 185 THR A N 1
ATOM 1451 C CA . THR A 1 185 ? 0.629 1.228 18.845 1.00 58.44 185 THR A CA 1
ATOM 1452 C C . THR A 1 185 ? 0.765 0.509 20.185 1.00 58.44 185 THR A C 1
ATOM 1454 O O . THR A 1 185 ? -0.233 0.070 20.750 1.00 58.44 185 THR A O 1
ATOM 1457 N N . ALA A 1 186 ? 1.983 0.433 20.732 1.00 62.19 186 ALA A N 1
ATOM 1458 C CA . ALA A 1 186 ? 2.257 -0.123 22.061 1.00 62.19 186 ALA A CA 1
ATOM 1459 C C . ALA A 1 186 ? 2.182 0.905 23.197 1.00 62.19 186 ALA A C 1
ATOM 1461 O O . ALA A 1 186 ? 2.169 0.512 24.365 1.00 62.19 186 ALA A O 1
ATOM 1462 N N . ALA A 1 187 ? 2.097 2.202 22.885 1.00 64.69 187 ALA A N 1
ATOM 1463 C CA . ALA A 1 187 ? 2.011 3.248 23.897 1.00 64.69 187 ALA A CA 1
ATOM 1464 C C . ALA A 1 187 ? 0.768 3.123 24.776 1.00 64.69 187 ALA A C 1
ATOM 1466 O O . ALA A 1 187 ? 0.857 3.482 25.941 1.00 64.69 187 ALA A O 1
ATOM 1467 N N . VAL A 1 188 ? -0.334 2.529 24.300 1.00 61.84 188 VAL A N 1
ATOM 1468 C CA . VAL A 1 188 ? -1.527 2.290 25.137 1.00 61.84 188 VAL A CA 1
ATOM 1469 C C . VAL A 1 188 ? -1.235 1.479 26.407 1.00 61.84 188 VAL A C 1
ATOM 1471 O O . VAL A 1 188 ? -1.931 1.624 27.407 1.00 61.84 188 VAL A O 1
ATOM 1474 N N . PHE A 1 189 ? -0.168 0.673 26.404 1.00 63.38 189 PHE A N 1
ATOM 1475 C CA . PHE A 1 189 ? 0.279 -0.106 27.563 1.00 63.38 189 PHE A CA 1
ATOM 1476 C C . PHE A 1 189 ? 1.311 0.618 28.429 1.00 63.38 189 PHE A C 1
ATOM 1478 O O . PHE A 1 189 ? 1.702 0.112 29.482 1.00 63.38 189 PHE A O 1
ATOM 1485 N N . GLN A 1 190 ? 1.785 1.786 28.000 1.00 68.81 190 GLN A N 1
ATOM 1486 C CA . GLN A 1 190 ? 2.695 2.601 28.787 1.00 68.81 190 GLN A CA 1
ATOM 1487 C C . GLN A 1 190 ? 1.895 3.361 29.842 1.00 68.81 190 GLN A C 1
ATOM 1489 O O . GLN A 1 190 ? 0.933 4.067 29.542 1.00 68.81 190 GLN A O 1
ATOM 1494 N N . THR A 1 191 ? 2.310 3.234 31.102 1.00 67.69 191 THR A N 1
ATOM 1495 C CA . THR A 1 191 ? 1.709 3.973 32.213 1.00 67.69 191 THR A CA 1
ATOM 1496 C C . THR A 1 191 ? 1.688 5.472 31.906 1.00 67.69 191 THR A C 1
ATOM 1498 O O . THR A 1 191 ? 2.739 6.076 31.700 1.00 67.69 191 THR A O 1
ATOM 1501 N N . GLY A 1 192 ? 0.498 6.076 31.914 1.00 72.06 192 GLY A N 1
ATOM 1502 C CA . GLY A 1 192 ? 0.312 7.511 31.675 1.00 72.06 192 GLY A CA 1
ATOM 1503 C C . GLY A 1 192 ? 0.079 7.900 30.215 1.00 72.06 192 GLY A C 1
ATOM 1504 O O . GLY A 1 192 ? -0.155 9.076 29.944 1.00 72.06 192 GLY A O 1
ATOM 1505 N N . PHE A 1 193 ? 0.090 6.949 29.279 1.00 79.88 193 PHE A N 1
ATOM 1506 C CA . PHE A 1 193 ? -0.394 7.223 27.934 1.00 79.88 193 PHE A CA 1
ATOM 1507 C C . PHE A 1 193 ? -1.911 7.399 27.944 1.00 79.88 193 PHE A C 1
ATOM 1509 O O . PHE A 1 193 ? -2.646 6.584 28.499 1.00 79.88 193 PHE A O 1
ATOM 1516 N N . THR A 1 194 ? -2.372 8.472 27.314 1.00 81.06 194 THR A N 1
ATOM 1517 C CA . THR A 1 194 ? -3.793 8.726 27.083 1.00 81.06 194 THR A CA 1
ATOM 1518 C C . THR A 1 194 ? -3.988 8.759 25.573 1.00 81.06 194 THR A C 1
ATOM 1520 O O . THR A 1 194 ? -3.449 9.673 24.945 1.00 81.06 194 THR A O 1
ATOM 1523 N N . PRO A 1 195 ? -4.672 7.766 24.975 1.00 82.69 195 PRO A N 1
ATOM 1524 C CA . PRO A 1 195 ? -4.911 7.763 23.541 1.00 82.69 195 PRO A CA 1
ATOM 1525 C C . PRO A 1 195 ? -5.750 8.980 23.159 1.00 82.69 195 PRO A C 1
ATOM 1527 O O . PRO A 1 195 ? -6.727 9.305 23.833 1.00 82.69 195 PRO A O 1
ATOM 1530 N N . ASP A 1 196 ? -5.376 9.636 22.068 1.00 85.00 196 ASP A N 1
ATOM 1531 C CA . ASP A 1 196 ? -6.225 10.627 21.421 1.00 85.00 196 ASP A CA 1
ATOM 1532 C C . ASP A 1 196 ? -7.074 9.990 20.304 1.00 85.00 196 ASP A C 1
ATOM 1534 O O . ASP A 1 196 ? -6.907 8.821 19.927 1.00 85.00 196 ASP A O 1
ATOM 1538 N N . LYS A 1 197 ? -7.992 10.785 19.739 1.00 87.19 197 LYS A N 1
ATOM 1539 C CA . LYS A 1 197 ? -8.841 10.386 18.605 1.00 87.19 197 LYS A CA 1
ATOM 1540 C C . LYS A 1 197 ? -8.036 9.782 17.458 1.00 87.19 197 LYS A C 1
ATOM 1542 O O . LYS A 1 197 ? -8.443 8.781 16.870 1.00 87.19 197 LYS A O 1
ATOM 1547 N N . ARG A 1 198 ? -6.897 10.384 17.128 1.00 85.25 198 ARG A N 1
ATOM 1548 C CA . ARG A 1 198 ? -6.053 9.951 16.018 1.00 85.25 198 ARG A CA 1
ATOM 1549 C C . ARG A 1 198 ? -5.426 8.591 16.310 1.00 85.25 198 ARG A C 1
ATOM 1551 O O . ARG A 1 198 ? -5.444 7.728 15.435 1.00 85.25 198 ARG A O 1
ATOM 1558 N N . ASN A 1 199 ? -4.920 8.362 17.522 1.00 85.19 199 ASN A N 1
ATOM 1559 C CA . ASN A 1 199 ? -4.379 7.065 17.925 1.00 85.19 199 ASN A CA 1
ATOM 1560 C C . ASN A 1 199 ? -5.438 5.967 17.790 1.00 85.19 199 ASN A C 1
ATOM 1562 O O . ASN A 1 199 ? -5.152 4.914 17.218 1.00 85.19 199 ASN A O 1
ATOM 1566 N N . VAL A 1 200 ? -6.664 6.231 18.250 1.00 89.12 200 VAL A N 1
ATOM 1567 C CA . VAL A 1 200 ? -7.767 5.265 18.164 1.00 89.12 200 VAL A CA 1
ATOM 1568 C C . VAL A 1 200 ? -8.164 4.984 16.720 1.00 89.12 200 VAL A C 1
ATOM 1570 O O . VAL A 1 200 ? -8.249 3.816 16.344 1.00 89.12 200 VAL A O 1
ATOM 1573 N N . ARG A 1 201 ? -8.347 6.009 15.879 1.00 90.62 201 ARG A N 1
ATOM 1574 C CA . ARG A 1 201 ? -8.713 5.811 14.464 1.00 90.62 201 ARG A CA 1
ATOM 1575 C C . ARG A 1 201 ? -7.644 5.042 13.696 1.00 90.62 201 ARG A C 1
ATOM 1577 O O . ARG A 1 201 ? -7.970 4.072 13.016 1.00 90.62 201 ARG A O 1
ATOM 1584 N N . MET A 1 202 ? -6.375 5.421 13.855 1.00 87.88 202 MET A N 1
ATOM 1585 C CA . MET A 1 202 ? -5.244 4.702 13.261 1.00 87.88 202 MET A CA 1
ATOM 1586 C C . MET A 1 202 ? -5.257 3.230 13.654 1.00 87.88 202 MET A C 1
ATOM 1588 O O . MET A 1 202 ? -5.144 2.358 12.795 1.00 87.88 202 MET A O 1
ATOM 1592 N N . PHE A 1 203 ? -5.422 2.939 14.942 1.00 89.06 203 PHE A N 1
ATOM 1593 C CA . PHE A 1 203 ? -5.420 1.562 15.408 1.00 89.06 203 PHE A CA 1
ATOM 1594 C C . PHE A 1 203 ? -6.638 0.774 14.909 1.00 89.06 203 PHE A C 1
ATOM 1596 O O . PHE A 1 203 ? -6.489 -0.371 14.486 1.00 89.06 203 PHE A O 1
ATOM 1603 N N . CYS A 1 204 ? -7.820 1.394 14.859 1.00 93.06 204 CYS A N 1
ATOM 1604 C CA . CYS A 1 204 ? -9.004 0.779 14.256 1.00 93.06 204 CYS A CA 1
ATOM 1605 C C . CYS A 1 204 ? -8.762 0.404 12.790 1.00 93.06 204 CYS A C 1
ATOM 1607 O O . CYS A 1 204 ? -9.127 -0.689 12.377 1.00 93.06 204 CYS A O 1
ATOM 1609 N N . ILE A 1 205 ? -8.102 1.265 12.010 1.00 93.62 205 ILE A N 1
ATOM 1610 C CA . ILE A 1 205 ? -7.748 0.976 10.612 1.00 93.62 205 ILE A CA 1
ATOM 1611 C C . ILE A 1 205 ? -6.855 -0.268 10.519 1.00 93.62 205 ILE A C 1
ATOM 1613 O O . ILE A 1 205 ? -7.128 -1.161 9.719 1.00 93.62 205 ILE A O 1
ATOM 1617 N N . TRP A 1 206 ? -5.836 -0.377 11.370 1.00 92.56 206 TRP A N 1
ATOM 1618 C CA . TRP A 1 206 ? -4.992 -1.572 11.437 1.00 92.56 206 TRP A CA 1
ATOM 1619 C C . TRP A 1 206 ? -5.784 -2.829 11.817 1.00 92.56 206 TRP A C 1
ATOM 1621 O O . TRP A 1 206 ? -5.656 -3.855 11.154 1.00 92.56 206 TRP A O 1
ATOM 1631 N N . LEU A 1 207 ? -6.658 -2.741 12.821 1.00 93.44 207 LEU A N 1
ATOM 1632 C CA . LEU A 1 207 ? -7.552 -3.836 13.208 1.00 93.44 207 LEU A CA 1
ATOM 1633 C C . LEU A 1 207 ? -8.583 -4.203 12.138 1.00 93.44 207 LEU A C 1
ATOM 1635 O O . LEU A 1 207 ? -9.135 -5.291 12.204 1.00 93.44 207 LEU A O 1
ATOM 1639 N N . ILE A 1 208 ? -8.887 -3.325 11.185 1.00 96.25 208 ILE A N 1
ATOM 1640 C CA . ILE A 1 208 ? -9.811 -3.623 10.085 1.00 96.25 208 ILE A CA 1
ATOM 1641 C C . ILE A 1 208 ? -9.065 -4.300 8.933 1.00 96.25 208 ILE A C 1
ATOM 1643 O O . ILE A 1 208 ? -9.536 -5.300 8.397 1.00 96.25 208 ILE A O 1
ATOM 1647 N N . TYR A 1 209 ? -7.905 -3.766 8.548 1.00 95.75 209 TYR A N 1
ATOM 1648 C CA . TYR A 1 209 ? -7.213 -4.164 7.317 1.00 95.75 209 TYR A CA 1
ATOM 1649 C C . TYR A 1 209 ? -6.070 -5.166 7.512 1.00 95.75 209 TYR A C 1
ATOM 1651 O O . TYR A 1 209 ? -5.584 -5.713 6.527 1.00 95.75 209 TYR A O 1
ATOM 1659 N N . ALA A 1 210 ? -5.645 -5.407 8.753 1.00 93.50 210 ALA A N 1
ATOM 1660 C CA . ALA A 1 210 ? -4.558 -6.321 9.102 1.00 93.50 210 ALA A CA 1
ATOM 1661 C C . ALA A 1 210 ? -4.885 -7.225 10.304 1.00 93.50 210 ALA A C 1
ATOM 1663 O O . ALA A 1 210 ? -3.987 -7.663 11.026 1.00 93.50 210 ALA A O 1
ATOM 1664 N N . ASN A 1 211 ? -6.172 -7.474 10.565 1.00 94.00 211 ASN A N 1
ATOM 1665 C CA . ASN A 1 211 ? -6.643 -8.187 11.757 1.00 94.00 211 ASN A CA 1
ATOM 1666 C C . ASN A 1 211 ? -5.960 -9.541 11.977 1.00 94.00 211 ASN A C 1
ATOM 1668 O O . ASN A 1 211 ? -5.529 -9.848 13.089 1.00 94.00 211 ASN A O 1
ATOM 1672 N N . ARG A 1 212 ? -5.848 -10.347 10.923 1.00 93.81 212 ARG A N 1
ATOM 1673 C CA . ARG A 1 212 ? -5.356 -11.714 10.993 1.00 93.81 212 ARG A CA 1
ATOM 1674 C C . ARG A 1 212 ? -3.870 -11.723 11.270 1.00 93.81 212 ARG A C 1
ATOM 1676 O O . ARG A 1 212 ? -3.434 -12.452 12.158 1.00 93.81 212 ARG A O 1
ATOM 1683 N N . LYS A 1 213 ? -3.084 -10.922 10.552 1.00 89.94 213 LYS A N 1
ATOM 1684 C CA . LYS A 1 213 ? -1.645 -10.883 10.795 1.00 89.94 213 LYS A CA 1
ATOM 1685 C C . LYS A 1 213 ? -1.308 -10.259 12.147 1.00 89.94 213 LYS A C 1
ATOM 1687 O O . LYS A 1 213 ? -0.438 -10.780 12.833 1.00 89.94 213 LYS A O 1
ATOM 1692 N N . LEU A 1 214 ? -2.057 -9.242 12.581 1.00 88.12 214 LEU A N 1
ATOM 1693 C CA . LEU A 1 214 ? -1.977 -8.719 13.949 1.00 88.12 214 LEU A CA 1
ATOM 1694 C C . LEU A 1 214 ? -2.235 -9.811 14.989 1.00 88.12 214 LEU A C 1
ATOM 1696 O O . LEU A 1 214 ? -1.460 -9.967 15.926 1.00 88.12 214 LEU A O 1
ATOM 1700 N N . TRP A 1 215 ? -3.302 -10.591 14.823 1.00 91.12 215 TRP A N 1
ATOM 1701 C CA . TRP A 1 215 ? -3.616 -11.689 15.731 1.00 91.12 215 TRP A CA 1
ATOM 1702 C C . TRP A 1 215 ? -2.509 -12.745 15.760 1.00 91.12 215 TRP A C 1
ATOM 1704 O O . TRP A 1 215 ? -2.080 -13.151 16.838 1.00 91.12 215 TRP A O 1
ATOM 1714 N N . LEU A 1 216 ? -1.990 -13.152 14.602 1.00 89.75 216 LEU A N 1
ATOM 1715 C CA . LEU A 1 216 ? -0.877 -14.101 14.523 1.00 89.75 216 LEU A CA 1
ATOM 1716 C C . LEU A 1 216 ? 0.386 -13.563 15.211 1.00 89.75 216 LEU A C 1
ATOM 1718 O O . LEU A 1 216 ? 1.055 -14.314 15.922 1.00 89.75 216 LEU A O 1
ATOM 1722 N N . ASP A 1 217 ? 0.671 -12.266 15.081 1.00 85.12 217 ASP A N 1
ATOM 1723 C CA . ASP A 1 217 ? 1.775 -11.617 15.788 1.00 85.12 217 ASP A CA 1
ATOM 1724 C C . ASP A 1 217 ? 1.607 -11.701 17.317 1.00 85.12 217 ASP A C 1
ATOM 1726 O O . ASP A 1 217 ? 2.616 -11.842 18.007 1.00 85.12 217 ASP A O 1
ATOM 1730 N N . THR A 1 218 ? 0.369 -11.724 17.853 1.00 84.69 218 THR A N 1
ATOM 1731 C CA . THR A 1 218 ? 0.118 -11.892 19.310 1.00 84.69 218 THR A CA 1
ATOM 1732 C C . THR A 1 218 ? 0.544 -13.255 19.845 1.00 84.69 218 THR A C 1
ATOM 1734 O O . THR A 1 218 ? 0.828 -13.401 21.036 1.00 84.69 218 THR A O 1
ATOM 1737 N N . GLN A 1 219 ? 0.540 -14.261 18.969 1.00 86.94 219 GLN A N 1
ATOM 1738 C CA . GLN A 1 219 ? 0.882 -15.648 19.280 1.00 86.94 219 GLN A CA 1
ATOM 1739 C C . GLN A 1 219 ? 2.349 -15.957 18.966 1.00 86.94 219 GLN A C 1
ATOM 1741 O O . GLN A 1 219 ? 2.875 -17.005 19.352 1.00 86.94 219 GLN A O 1
ATOM 1746 N N . GLY A 1 220 ? 3.003 -15.063 18.225 1.00 83.50 220 GLY A N 1
ATOM 1747 C CA . GLY A 1 220 ? 4.369 -15.219 17.774 1.00 83.50 220 GLY A CA 1
ATOM 1748 C C . GLY A 1 220 ? 5.404 -15.016 18.886 1.00 83.50 220 GLY A C 1
ATOM 1749 O O . GLY A 1 220 ? 5.099 -14.632 20.015 1.00 83.50 220 GLY A O 1
ATOM 1750 N N . PRO A 1 221 ? 6.694 -15.215 18.569 1.00 77.69 221 PRO A N 1
ATOM 1751 C CA . PRO A 1 221 ? 7.788 -14.945 19.500 1.00 77.69 221 PRO A CA 1
ATOM 1752 C C . PRO A 1 221 ? 7.996 -13.441 19.768 1.00 77.69 221 PRO A C 1
ATOM 1754 O O . PRO A 1 221 ? 8.877 -13.078 20.556 1.00 77.69 221 PRO A O 1
ATOM 1757 N N . ASN A 1 222 ? 7.234 -12.563 19.105 1.00 71.12 222 ASN A N 1
ATOM 1758 C CA . ASN A 1 222 ? 7.354 -11.122 19.252 1.00 71.12 222 ASN A CA 1
ATOM 1759 C C . ASN A 1 222 ? 6.851 -10.687 20.634 1.00 71.12 222 ASN A C 1
ATOM 1761 O O . ASN A 1 222 ? 5.661 -10.588 20.898 1.00 71.12 222 ASN A O 1
ATOM 1765 N N . ARG A 1 223 ? 7.784 -10.379 21.538 1.00 68.06 223 ARG A N 1
ATOM 1766 C CA . ARG A 1 223 ? 7.460 -10.024 22.929 1.00 68.06 223 ARG A CA 1
ATOM 1767 C C . ARG A 1 223 ? 6.671 -8.723 23.077 1.00 68.06 223 ARG A C 1
ATOM 1769 O O . ARG A 1 223 ? 6.174 -8.490 24.182 1.00 68.06 223 ARG A O 1
ATOM 1776 N N . LEU A 1 224 ? 6.627 -7.890 22.035 1.00 68.12 224 LEU A N 1
ATOM 1777 C CA . LEU A 1 224 ? 5.958 -6.588 22.029 1.00 68.12 224 LEU A CA 1
ATOM 1778 C C . LEU A 1 224 ? 4.460 -6.705 21.747 1.00 68.12 224 LEU A C 1
ATOM 1780 O O . LEU A 1 224 ? 3.689 -5.894 22.251 1.00 68.12 224 LEU A O 1
ATOM 1784 N N . PHE A 1 225 ? 4.055 -7.721 20.987 1.00 72.38 225 PHE A N 1
ATOM 1785 C CA . PHE A 1 225 ? 2.666 -7.978 20.643 1.00 72.38 225 PHE A CA 1
ATOM 1786 C C . PHE A 1 225 ? 2.260 -9.270 21.344 1.00 72.38 225 PHE A C 1
ATOM 1788 O O . PHE A 1 225 ? 2.554 -10.361 20.880 1.00 72.38 225 PHE A O 1
ATOM 1795 N N . ARG A 1 226 ? 1.678 -9.151 22.537 1.00 81.69 226 ARG A N 1
ATOM 1796 C CA . ARG A 1 226 ? 1.187 -10.304 23.302 1.00 81.69 226 ARG A CA 1
ATOM 1797 C C . ARG A 1 226 ? -0.330 -10.332 23.295 1.00 81.69 226 ARG A C 1
ATOM 1799 O O . ARG A 1 226 ? -0.968 -9.361 22.906 1.00 81.69 226 ARG A O 1
ATOM 1806 N N . GLN A 1 227 ? -0.924 -11.406 23.792 1.00 86.75 227 GLN A N 1
ATOM 1807 C CA . GLN A 1 227 ? -2.374 -11.483 23.939 1.00 86.75 227 GLN A CA 1
ATOM 1808 C C . GLN A 1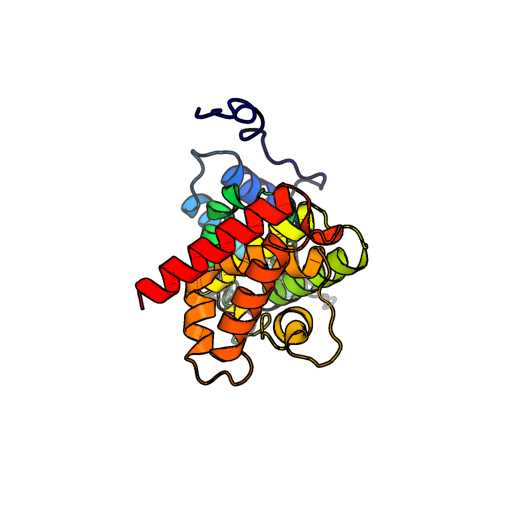 227 ? -2.950 -10.324 24.776 1.00 86.75 227 GLN A C 1
ATOM 1810 O O . GLN A 1 227 ? -4.021 -9.811 24.456 1.00 86.75 227 GLN A O 1
ATOM 1815 N N . GLU A 1 228 ? -2.226 -9.844 25.792 1.00 85.38 228 GLU A N 1
ATOM 1816 C CA . GLU A 1 228 ? -2.643 -8.679 26.582 1.00 85.38 228 GLU A CA 1
ATOM 1817 C C . GLU A 1 228 ? -2.740 -7.408 25.733 1.00 85.38 228 GLU A C 1
ATOM 1819 O O . GLU A 1 228 ? -3.554 -6.536 26.030 1.00 85.38 228 GLU A O 1
ATOM 1824 N N . PHE A 1 229 ? -1.950 -7.319 24.657 1.00 83.19 229 PHE A N 1
ATOM 1825 C CA . PHE A 1 229 ? -2.028 -6.214 23.714 1.00 83.19 229 PHE A CA 1
ATOM 1826 C C . PHE A 1 229 ? -3.397 -6.182 23.027 1.00 83.19 229 PHE A C 1
ATOM 1828 O O . PHE A 1 229 ? -4.077 -5.158 22.980 1.00 83.19 229 PHE A O 1
ATOM 1835 N N . TRP A 1 230 ? -3.813 -7.333 22.506 1.00 88.38 230 TRP A N 1
ATOM 1836 C CA . TRP A 1 230 ? -5.081 -7.475 21.805 1.00 88.38 230 TRP A CA 1
ATOM 1837 C C . TRP A 1 230 ? -6.273 -7.196 22.721 1.00 88.38 230 TRP A C 1
ATOM 1839 O O . TRP A 1 230 ? -7.148 -6.398 22.387 1.00 88.38 230 TRP A O 1
ATOM 1849 N N . GLU A 1 231 ? -6.280 -7.797 23.911 1.00 90.56 231 GLU A N 1
ATOM 1850 C CA . GLU A 1 231 ? -7.366 -7.601 24.874 1.00 90.56 231 GLU A CA 1
ATOM 1851 C C . GLU A 1 231 ? -7.387 -6.182 25.454 1.00 90.56 231 GLU A C 1
ATOM 1853 O O . GLU A 1 231 ? -8.463 -5.630 25.679 1.00 90.56 231 GLU A O 1
ATOM 1858 N N . GLY A 1 232 ? -6.227 -5.548 25.646 1.00 88.62 232 GLY A N 1
ATOM 1859 C CA . GLY A 1 232 ? -6.153 -4.167 26.119 1.00 88.62 232 GLY A CA 1
ATOM 1860 C C . GLY A 1 232 ? -6.757 -3.174 25.131 1.00 88.62 232 GLY A C 1
ATOM 1861 O O . GLY A 1 232 ? -7.551 -2.322 25.528 1.00 88.62 232 GLY A O 1
ATOM 1862 N N . TRP A 1 233 ? -6.463 -3.323 23.838 1.00 89.81 233 TRP A N 1
ATOM 1863 C CA . TRP A 1 233 ? -7.113 -2.507 22.814 1.00 89.81 233 TRP A CA 1
ATOM 1864 C C . TRP A 1 233 ? -8.605 -2.799 22.703 1.00 89.81 233 TRP A C 1
ATOM 1866 O O . TRP A 1 233 ? -9.393 -1.862 22.637 1.00 89.81 233 TRP A O 1
ATOM 1876 N N . ARG A 1 234 ? -9.020 -4.070 22.748 1.00 93.56 234 ARG A N 1
ATOM 1877 C CA . ARG A 1 234 ? -10.446 -4.424 22.763 1.00 93.56 234 ARG A CA 1
ATOM 1878 C C . ARG A 1 234 ? -11.183 -3.732 23.911 1.00 93.56 234 ARG A C 1
ATOM 1880 O O . ARG A 1 234 ? -12.239 -3.143 23.691 1.00 93.56 234 ARG A O 1
ATOM 1887 N N . ALA A 1 235 ? -10.625 -3.795 25.119 1.00 91.94 235 ALA A N 1
ATOM 1888 C CA . ALA A 1 235 ? -11.195 -3.160 26.301 1.00 91.94 235 ALA A CA 1
ATOM 1889 C C . ALA A 1 235 ? -11.262 -1.635 26.147 1.00 91.94 235 ALA A C 1
ATOM 1891 O O . ALA A 1 235 ? -12.304 -1.054 26.439 1.00 91.94 235 ALA A O 1
ATOM 1892 N N . LEU A 1 236 ? -10.200 -1.004 25.631 1.00 90.38 236 LEU A N 1
ATOM 1893 C CA . LEU A 1 236 ? -10.188 0.431 25.348 1.00 90.38 236 LEU A CA 1
ATOM 1894 C C . LEU A 1 236 ? -11.298 0.819 24.363 1.00 90.38 236 LEU A C 1
ATOM 1896 O O . LEU A 1 236 ? -12.019 1.776 24.617 1.00 90.38 236 LEU A O 1
ATOM 1900 N N . LEU A 1 237 ? -11.452 0.093 23.252 1.00 92.94 237 LEU A N 1
ATOM 1901 C CA . LEU A 1 237 ? -12.470 0.405 22.243 1.00 92.94 237 LEU A CA 1
ATOM 1902 C C . LEU A 1 237 ? -13.893 0.272 22.805 1.00 92.94 237 LEU A C 1
ATOM 1904 O O . LEU A 1 237 ? -14.736 1.125 22.536 1.00 92.94 237 LEU A O 1
ATOM 1908 N N . LEU A 1 238 ? -14.153 -0.754 23.623 1.00 93.81 238 LEU A N 1
ATOM 1909 C CA . LEU A 1 238 ? -15.436 -0.922 24.315 1.00 93.81 238 LEU A CA 1
ATOM 1910 C C . LEU A 1 238 ? -15.699 0.206 25.323 1.00 93.81 238 LEU A C 1
ATOM 1912 O O . LEU A 1 238 ? -16.813 0.729 25.380 1.00 93.81 238 LEU A O 1
ATOM 1916 N N . ASP A 1 239 ? -14.681 0.610 26.087 1.00 91.62 239 ASP A N 1
ATOM 1917 C CA . ASP A 1 239 ? -14.778 1.743 27.011 1.00 91.62 239 ASP A CA 1
ATOM 1918 C C . ASP A 1 239 ? -15.089 3.037 26.247 1.00 91.62 239 ASP A C 1
ATOM 1920 O O . ASP A 1 239 ? -16.061 3.720 26.570 1.00 91.62 239 ASP A O 1
ATOM 1924 N N . CYS A 1 240 ? -14.374 3.299 25.147 1.00 90.19 240 CYS A N 1
ATOM 1925 C CA . CYS A 1 240 ? -14.597 4.454 24.275 1.00 90.19 240 CYS A CA 1
ATOM 1926 C C . CYS A 1 240 ? -16.024 4.499 23.709 1.00 90.19 240 CYS A C 1
ATOM 1928 O O . CYS A 1 240 ? -16.608 5.579 23.654 1.00 90.19 240 CYS A O 1
ATOM 1930 N N . GLN A 1 241 ? -16.603 3.355 23.322 1.00 87.75 241 GLN A N 1
ATOM 1931 C CA . GLN A 1 241 ? -17.998 3.271 22.863 1.00 87.75 241 GLN A CA 1
ATOM 1932 C C . GLN A 1 241 ? -19.014 3.595 23.966 1.00 87.75 241 GLN A C 1
ATOM 1934 O O . GLN A 1 241 ? -20.090 4.115 23.683 1.00 87.75 241 GLN A O 1
ATOM 1939 N N . SER A 1 242 ? -18.689 3.275 25.219 1.00 87.06 242 SER A N 1
ATOM 1940 C CA . SER A 1 242 ? -19.564 3.524 26.370 1.00 87.06 242 SER A CA 1
ATOM 1941 C C . SER A 1 242 ? -19.381 4.910 26.997 1.00 87.06 242 SER A C 1
ATOM 1943 O O . SER A 1 242 ? -20.258 5.394 27.715 1.00 87.06 242 SER A O 1
ATOM 1945 N N . SER A 1 243 ? -18.241 5.551 26.739 1.00 84.19 243 SER A N 1
ATOM 1946 C CA . SER A 1 243 ? -17.874 6.838 27.315 1.00 84.19 243 SER A CA 1
ATOM 1947 C C . SER A 1 243 ? -18.450 8.007 26.507 1.00 84.19 243 SER A C 1
ATOM 1949 O O . SER A 1 243 ? -18.422 8.003 25.281 1.00 84.19 243 SER A O 1
ATOM 1951 N N . ASN A 1 244 ? -18.898 9.064 27.190 1.00 77.69 244 ASN A N 1
ATOM 1952 C CA . ASN A 1 244 ? -19.261 10.341 26.554 1.00 77.69 244 ASN A CA 1
ATOM 1953 C C . ASN A 1 244 ? -18.027 11.245 26.346 1.00 77.69 244 ASN A C 1
ATOM 1955 O O . ASN A 1 244 ? -18.113 12.454 26.558 1.00 77.69 244 ASN A O 1
ATOM 1959 N N . GLN A 1 245 ? -16.854 10.683 26.041 1.00 81.69 245 GLN A N 1
ATOM 1960 C CA . GLN A 1 245 ? -15.659 11.497 25.814 1.00 81.69 245 GLN A CA 1
ATOM 1961 C C . GLN A 1 245 ? -15.745 12.186 24.445 1.00 81.69 245 GLN A C 1
ATOM 1963 O O . GLN A 1 245 ? -16.026 11.549 23.431 1.00 81.69 245 GLN A O 1
ATOM 1968 N N . ASP A 1 246 ? -15.469 13.493 24.401 1.00 82.00 246 ASP A N 1
ATOM 1969 C CA . ASP A 1 246 ? -15.641 14.306 23.186 1.00 82.00 246 ASP A CA 1
ATOM 1970 C C . ASP A 1 246 ? -14.872 13.741 21.979 1.00 82.00 246 ASP A C 1
ATOM 1972 O O . ASP A 1 246 ? -15.368 13.758 20.852 1.00 82.00 246 ASP A O 1
ATOM 1976 N N . TRP A 1 247 ? -13.682 13.182 22.207 1.00 81.75 247 TRP A N 1
ATOM 1977 C CA . TRP A 1 247 ? -12.771 12.749 21.146 1.00 81.75 247 TRP A CA 1
ATOM 1978 C C . TRP A 1 247 ? -13.137 11.400 20.505 1.00 81.75 247 TRP A C 1
ATOM 1980 O O . TRP A 1 247 ? -12.653 11.113 19.412 1.00 81.75 247 TRP A O 1
ATOM 1990 N N . CYS A 1 248 ? -13.999 10.591 21.128 1.00 83.81 248 CYS A N 1
ATOM 1991 C CA . CYS A 1 248 ? -14.523 9.357 20.534 1.00 83.81 248 CYS A CA 1
ATOM 1992 C C . CYS A 1 248 ? -15.973 9.500 20.051 1.00 83.81 248 CYS A C 1
ATOM 1994 O O . CYS A 1 248 ? -16.514 8.556 19.488 1.00 83.81 248 CYS A O 1
ATOM 1996 N N . SER A 1 249 ? -16.614 10.651 20.263 1.00 86.50 249 SER A N 1
ATOM 1997 C CA . SER A 1 249 ? -18.060 10.815 20.063 1.00 86.50 249 SER A CA 1
ATOM 1998 C C . SER A 1 249 ? -18.509 10.962 18.602 1.00 86.50 249 SER A C 1
ATOM 2000 O O . SER A 1 249 ? -19.698 10.819 18.319 1.00 86.50 249 SER A O 1
ATOM 2002 N N . ASP A 1 250 ? -17.596 11.240 17.665 1.00 91.00 250 ASP A N 1
ATOM 2003 C CA . ASP A 1 250 ? -17.974 11.421 16.263 1.00 91.00 250 ASP A CA 1
ATOM 2004 C C . ASP A 1 250 ? -18.350 10.104 15.573 1.00 91.00 250 ASP A C 1
ATOM 2006 O O . ASP A 1 250 ? -17.758 9.050 15.819 1.00 91.00 250 ASP A O 1
ATOM 2010 N N . GLU A 1 251 ? -19.325 10.195 14.668 1.00 92.06 251 GLU A N 1
ATOM 2011 C CA . GLU A 1 251 ? -19.929 9.053 13.975 1.00 92.06 251 GLU A CA 1
ATOM 2012 C C . GLU A 1 251 ? -18.897 8.201 13.222 1.00 92.06 251 GLU A C 1
ATOM 2014 O O . GLU A 1 251 ? -18.930 6.972 13.307 1.00 92.06 251 GLU A O 1
ATOM 2019 N N . ASP A 1 252 ? -17.935 8.839 12.551 1.00 91.06 252 ASP A N 1
ATOM 2020 C CA . ASP A 1 252 ? -16.904 8.132 11.792 1.00 91.06 252 ASP A CA 1
ATOM 2021 C C . ASP A 1 252 ? -15.981 7.325 12.716 1.00 91.06 252 ASP A C 1
ATOM 2023 O O . ASP A 1 252 ? -15.677 6.165 12.430 1.00 91.06 252 ASP A O 1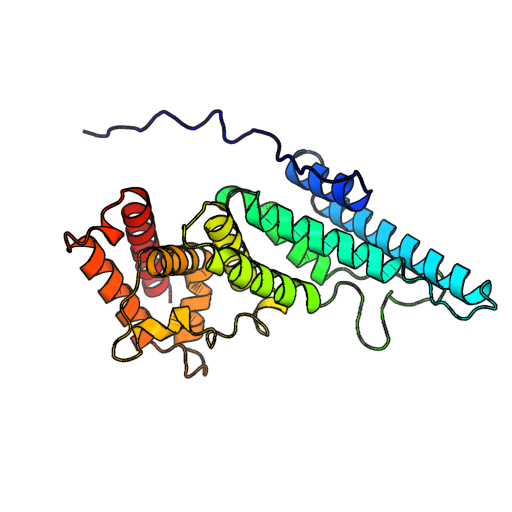
ATOM 2027 N N . THR A 1 253 ? -15.558 7.899 13.851 1.00 92.25 253 THR A N 1
ATOM 2028 C CA . THR A 1 253 ? -14.732 7.176 14.832 1.00 92.25 253 THR A CA 1
ATOM 2029 C C . THR A 1 253 ? -15.516 6.014 15.432 1.00 92.25 253 THR A C 1
ATOM 2031 O O . THR A 1 253 ? -14.995 4.903 15.499 1.00 92.25 253 THR A O 1
ATOM 2034 N N . GLN A 1 254 ? -16.783 6.217 15.799 1.00 93.88 254 GLN A N 1
ATOM 2035 C CA . GLN A 1 254 ? -17.647 5.156 16.330 1.00 93.88 254 GLN A CA 1
ATOM 2036 C C . GLN A 1 254 ? -17.825 3.998 15.340 1.00 93.88 254 GLN A C 1
ATOM 2038 O O . GLN A 1 254 ? -17.726 2.827 15.718 1.00 93.88 254 GLN A O 1
ATOM 2043 N N . MET A 1 255 ? -18.017 4.310 14.058 1.00 94.56 255 MET A N 1
ATOM 2044 C CA . MET A 1 255 ? -18.136 3.314 12.997 1.00 94.56 255 MET A CA 1
ATOM 2045 C C . MET A 1 255 ? -16.834 2.529 12.785 1.00 94.56 255 MET A C 1
ATOM 2047 O O . MET A 1 255 ? -16.885 1.310 12.606 1.00 94.56 255 MET A O 1
ATOM 2051 N N . LEU A 1 256 ? -15.674 3.193 12.841 1.00 94.62 256 LEU A N 1
ATOM 2052 C CA . LEU A 1 256 ? -14.370 2.525 12.792 1.00 94.62 256 LEU A CA 1
ATOM 2053 C C . LEU A 1 256 ? -14.168 1.595 13.994 1.00 94.62 256 LEU A C 1
ATOM 2055 O O . LEU A 1 256 ? -13.775 0.447 13.800 1.00 94.62 256 LEU A O 1
ATOM 2059 N N . MET A 1 257 ? -14.485 2.046 15.213 1.00 95.94 257 MET A N 1
ATOM 2060 C CA . MET A 1 257 ? -14.360 1.227 16.426 1.00 95.94 257 MET A CA 1
ATOM 2061 C C . MET A 1 257 ? -15.256 -0.012 16.376 1.00 95.94 257 MET A C 1
ATOM 2063 O O . MET A 1 257 ? -14.800 -1.112 16.679 1.00 95.94 257 MET A O 1
ATOM 2067 N N . MET A 1 258 ? -16.511 0.145 15.946 1.00 96.88 258 MET A N 1
ATOM 2068 C CA . MET A 1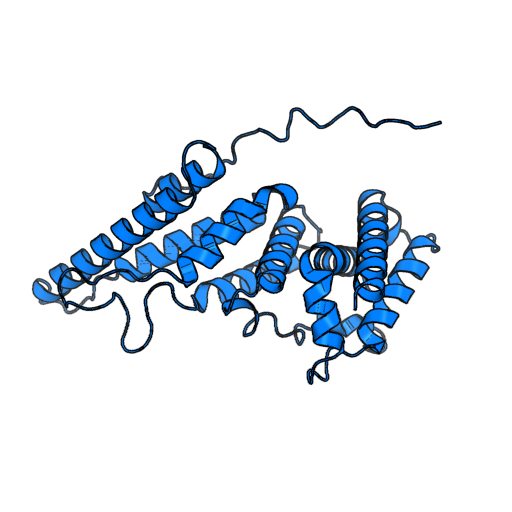 258 ? -17.446 -0.973 15.795 1.00 96.88 258 MET A CA 1
ATOM 2069 C C . MET A 1 258 ? -16.925 -2.004 14.789 1.00 96.88 258 MET A C 1
ATOM 2071 O O . MET A 1 258 ? -16.851 -3.188 15.104 1.00 96.88 258 MET A O 1
ATOM 2075 N N . ARG A 1 259 ? -16.481 -1.553 13.609 1.00 97.31 259 ARG A N 1
ATOM 2076 C CA . ARG A 1 259 ? -15.893 -2.440 12.594 1.00 97.31 259 ARG A CA 1
ATOM 2077 C C . ARG A 1 259 ? -14.637 -3.144 13.092 1.00 97.31 259 ARG A C 1
ATOM 2079 O O . ARG A 1 259 ? -14.471 -4.332 12.842 1.00 97.31 259 ARG A O 1
ATOM 2086 N N . ALA A 1 260 ? -13.766 -2.427 13.793 1.00 96.88 260 ALA A N 1
ATOM 2087 C CA . ALA A 1 260 ? -12.558 -2.994 14.369 1.00 96.88 260 ALA A CA 1
ATOM 2088 C C . ALA A 1 260 ? -12.888 -4.098 15.387 1.00 96.88 260 ALA A C 1
ATOM 2090 O O . ALA A 1 260 ? -12.321 -5.185 15.308 1.00 96.88 260 ALA A O 1
ATOM 2091 N N . LEU A 1 261 ? -13.850 -3.866 16.286 1.00 97.62 261 LEU A N 1
ATOM 2092 C CA . LEU A 1 261 ? -14.314 -4.865 17.255 1.00 97.62 261 LEU A CA 1
ATOM 2093 C C . LEU A 1 261 ? -14.914 -6.106 16.577 1.00 97.62 261 LEU A C 1
ATOM 2095 O O . LEU A 1 261 ? -14.610 -7.227 16.993 1.00 97.62 261 LEU A O 1
ATOM 2099 N N . ASP A 1 262 ? -15.705 -5.925 15.518 1.00 97.94 262 ASP A N 1
ATOM 2100 C CA . ASP A 1 262 ? -16.249 -7.033 14.725 1.00 97.94 262 ASP A CA 1
ATOM 2101 C C . ASP A 1 262 ? -15.125 -7.850 14.066 1.00 97.94 262 ASP A C 1
ATOM 2103 O O . ASP A 1 262 ? -15.084 -9.077 14.192 1.00 97.94 262 ASP A O 1
ATOM 2107 N N . CYS A 1 263 ? -14.160 -7.180 13.425 1.00 97.25 263 CYS A N 1
ATOM 2108 C CA . CYS A 1 263 ? -12.985 -7.815 12.826 1.00 97.25 263 CYS A CA 1
ATOM 2109 C C . CYS A 1 263 ? -12.161 -8.591 13.861 1.00 97.25 263 CYS A C 1
ATOM 2111 O O . CYS A 1 263 ? -11.704 -9.701 13.569 1.00 97.25 263 CYS A O 1
ATOM 2113 N N . MET A 1 264 ? -11.988 -8.041 15.067 1.00 96.38 264 MET A N 1
ATOM 2114 C CA . MET A 1 264 ? -11.302 -8.725 16.162 1.00 96.38 264 MET A CA 1
ATOM 2115 C C . MET A 1 264 ? -12.055 -9.984 16.594 1.00 96.38 264 MET A C 1
ATOM 2117 O O . MET A 1 264 ? -11.449 -11.044 16.746 1.00 96.38 264 MET A O 1
ATOM 2121 N N . HIS A 1 265 ? -13.375 -9.885 16.769 1.00 96.56 265 HIS A N 1
ATOM 2122 C CA . HIS A 1 265 ? -14.208 -11.008 17.187 1.00 96.56 265 HIS A CA 1
ATOM 2123 C C . HIS A 1 265 ? -14.179 -12.159 16.175 1.00 96.56 265 HIS A C 1
ATOM 2125 O O . HIS A 1 265 ? -13.978 -13.306 16.572 1.00 96.56 265 HIS A O 1
ATOM 2131 N N . ILE A 1 266 ? -14.322 -11.851 14.881 1.00 96.69 266 ILE A N 1
ATOM 2132 C CA . ILE A 1 266 ? -14.259 -12.839 13.794 1.00 96.69 266 ILE A CA 1
ATOM 2133 C C . ILE A 1 266 ? -12.893 -13.531 13.783 1.00 96.69 266 ILE A C 1
ATOM 2135 O O . ILE A 1 266 ? -12.826 -14.756 13.809 1.00 96.69 266 ILE A O 1
ATOM 2139 N N . THR A 1 267 ? -11.804 -12.758 13.835 1.00 95.62 267 THR A N 1
ATOM 2140 C CA . THR A 1 267 ? -10.436 -13.308 13.786 1.00 95.62 267 THR A CA 1
ATOM 2141 C C . THR A 1 267 ? -10.161 -14.273 14.939 1.00 95.62 267 THR A C 1
ATOM 2143 O O . THR A 1 267 ? -9.555 -15.322 14.730 1.00 95.62 267 THR A O 1
ATOM 2146 N N . GLN A 1 268 ? -10.630 -13.947 16.149 1.00 93.38 268 GLN A N 1
ATOM 2147 C CA . GLN A 1 268 ? -10.508 -14.823 17.318 1.00 93.38 268 GLN A CA 1
ATOM 2148 C C . GLN A 1 268 ? -11.356 -16.093 17.215 1.00 93.38 268 GLN A C 1
ATOM 2150 O O . GLN A 1 268 ? -10.995 -17.105 17.797 1.00 93.38 268 GLN A O 1
ATOM 2155 N N . ALA A 1 269 ? -12.503 -16.044 16.536 1.00 94.69 269 ALA A N 1
ATOM 2156 C CA . ALA A 1 269 ? -13.370 -17.210 16.381 1.00 94.69 269 ALA A CA 1
ATOM 2157 C C . ALA A 1 269 ? -12.843 -18.202 15.328 1.00 94.69 269 ALA A C 1
ATOM 2159 O O . ALA A 1 269 ? -13.154 -19.390 15.395 1.00 94.69 269 ALA A O 1
ATOM 2160 N N . GLU A 1 270 ? -12.071 -17.718 14.354 1.00 94.81 270 GLU A N 1
ATOM 2161 C CA . GLU A 1 270 ? -11.537 -18.513 13.242 1.00 94.81 270 GLU A CA 1
ATOM 2162 C C . GLU A 1 270 ? -10.190 -19.201 13.535 1.00 94.81 270 GLU A C 1
ATOM 2164 O O . GLU A 1 270 ? -9.775 -20.054 12.746 1.00 94.81 270 GLU A O 1
ATOM 2169 N N . ASN A 1 271 ? -9.504 -18.853 14.631 1.00 87.69 271 ASN A N 1
ATOM 2170 C CA . ASN A 1 271 ? -8.164 -19.351 14.987 1.00 87.69 271 ASN A CA 1
ATOM 2171 C C . ASN A 1 271 ? -8.136 -19.944 16.396 1.00 87.69 271 ASN A C 1
ATOM 2173 O O . ASN A 1 271 ? -7.444 -20.970 16.576 1.00 87.69 271 ASN A O 1
#

InterPro domains:
  IPR022085 Oxopyrrolidines biosynthesis cluster protein G [PF12311] (87-217)

Sequence (271 aa):
MAHIIAGRSEERDSPIVMDEPACLERNVIMRMINDHSFTIDQAIHEICDLTAAASAEDFQASTSSETGVAHRSLHRHSGRVQWILQNLAVAVPHDRQSRLIEFILRLEKSTVPDPNRGGIVGDGKDIFWTSVPSFSRNLVRLMVELNDNGEFDPAQENLAAFLAQLFEAGYSGCERVLDWTYAYTAAVFQTGFTPDKRNVRMFCIWLIYANRKLWLDTQGPNRLFRQEFWEGWRALLLDCQSSNQDWCSDEDTQMLMMRALDCMHITQAEN

Radius of gyration: 21.46 Å; chains: 1; bounding box: 72×38×56 Å